Protein AF-A0A846NB74-F1 (afdb_monomer)

pLDDT: mean 93.0, std 9.14, range [36.66, 98.75]

Secondary structure (DSSP, 8-state):
---SSTT-EEEEEEEEETTS-B-TT-EEEEEETTT--EEEEE--TTSEEEEEEEPSEEEEEEEE-TTB--EEEEEEE-SSSPPPPEEEEEPBPHHHHHHHHHHHHHHHHHHHHHHHHHTT-HHHHHHHHHHHHHH-TT-TTHHHHHHHHHHHTT-HHHHHHHHHHHHHH-TT-HHHHHHHHHHHHHTT-HHHHHHHHTTS-GGG---HHHHHHHHHHHHHTT-HHHHHHHHHHHHHH-TT-HHHHHHHHHHHHHTT-HHHHHHHHHHHHHH-TT-TTHHHHHHHHHHHHHT-

Mean predicted aligned error: 9.16 Å

Sequence (292 aa):
YSQDWKGKGRLKGVVLGEDGEPVANATVIFTHVQLQSKINSTTNKKGEFLAAWIKGGLWNVDVQAEGYLPKKMSYKVSEIIQNPPMEIVLKKTEKTVVREELREAVKSLLHEGNELFEQKKYEEAAVKFKEILEKVPELYQINLNIGNCYYQLEEYDSALPFYQAVLEKEPENNDALLSLGNIYIEKGELEKGMELLDRLSEEDITSPITLYNIGTSLFNKGRQDAAVEYYERAISQDPEMADAYYQVGLCYLGLNRKEEAKERFLKYLELEPESEKIEQVKIFLEYLEKDN

Nearest PDB structures (foldseek):
  2q7f-assembly2_B  TM=6.856E-01  e=2.012E-08  Bacillus subtilis
  1w3b-assembly1_A  TM=5.881E-01  e=5.567E-09  Homo sapiens
  8dti-assembly1_B  TM=6.962E-01  e=8.928E-08  Arabidopsis thaliana
  5lfm-assembly6_F  TM=7.609E-01  e=1.166E-06  Solidesulfovibrio magneticus RS-1
  9gaw-assembly1_P  TM=5.814E-01  e=5.977E-07  Homo sapiens

Structure (mmCIF, N/CA/C/O backbone):
data_AF-A0A846NB74-F1
#
_entry.id   AF-A0A846NB74-F1
#
loop_
_atom_site.group_PDB
_atom_site.id
_atom_site.type_symbol
_atom_site.label_atom_id
_atom_site.label_alt_id
_atom_site.label_comp_id
_atom_site.label_asym_id
_atom_site.label_entity_id
_atom_site.label_seq_id
_atom_site.pdbx_PDB_ins_code
_atom_site.Cartn_x
_atom_site.Cartn_y
_atom_site.Cartn_z
_atom_site.occupancy
_atom_site.B_iso_or_equiv
_atom_site.auth_seq_id
_atom_site.auth_comp_id
_atom_site.auth_asym_id
_atom_site.auth_atom_id
_atom_site.pdbx_PDB_model_num
ATOM 1 N N . TYR A 1 1 ? 38.285 -38.308 -50.835 1.00 46.91 1 TYR A N 1
ATOM 2 C CA . TYR A 1 1 ? 37.855 -37.741 -49.542 1.00 46.91 1 TYR A CA 1
ATOM 3 C C . TYR A 1 1 ? 38.959 -36.866 -48.972 1.00 46.91 1 TYR A C 1
ATOM 5 O O . TYR A 1 1 ? 39.880 -37.395 -48.372 1.00 46.91 1 TYR A O 1
ATOM 13 N N . SER A 1 2 ? 38.933 -35.558 -49.233 1.00 49.50 2 SER A N 1
ATOM 14 C CA . SER A 1 2 ? 39.810 -34.561 -48.595 1.00 49.50 2 SER A CA 1
ATOM 15 C C . SER A 1 2 ? 39.464 -33.180 -49.162 1.00 49.50 2 SER A C 1
ATOM 17 O O . SER A 1 2 ? 39.418 -33.047 -50.379 1.00 49.50 2 SER A O 1
ATOM 19 N N . GLN A 1 3 ? 39.291 -32.189 -48.279 1.00 44.50 3 GLN A N 1
ATOM 20 C CA . GLN A 1 3 ? 39.098 -30.744 -48.528 1.00 44.50 3 GLN A CA 1
ATOM 21 C C . GLN A 1 3 ? 37.664 -30.179 -48.517 1.00 44.50 3 GLN A C 1
ATOM 23 O O . GLN A 1 3 ? 37.225 -29.595 -49.494 1.00 44.50 3 GLN A O 1
ATOM 28 N N . ASP A 1 4 ? 36.996 -30.207 -47.358 1.00 42.91 4 ASP A N 1
ATOM 29 C CA . ASP A 1 4 ? 35.863 -29.295 -47.069 1.00 42.91 4 ASP A CA 1
ATOM 30 C C . ASP A 1 4 ? 36.122 -28.343 -45.879 1.00 42.91 4 ASP A C 1
ATOM 32 O O . ASP A 1 4 ? 35.256 -27.554 -45.490 1.00 42.91 4 ASP A O 1
ATOM 36 N N . TRP A 1 5 ? 37.331 -28.385 -45.294 1.00 36.66 5 TRP A N 1
ATOM 37 C CA . TRP A 1 5 ? 37.670 -27.651 -44.065 1.00 36.66 5 TRP A CA 1
ATOM 38 C C . TRP A 1 5 ? 38.626 -26.457 -44.253 1.00 36.66 5 TRP A C 1
ATOM 40 O O . TRP A 1 5 ? 38.831 -25.693 -43.312 1.00 36.66 5 TRP A O 1
ATOM 50 N N . LYS A 1 6 ? 39.191 -26.241 -45.451 1.00 44.12 6 LYS A N 1
ATOM 51 C CA . LYS A 1 6 ? 40.056 -25.078 -45.726 1.00 44.12 6 LYS A CA 1
ATOM 52 C C . LYS A 1 6 ? 39.203 -23.835 -46.017 1.00 44.12 6 LYS A C 1
ATOM 54 O O . LYS A 1 6 ? 38.419 -23.838 -46.959 1.00 44.12 6 LYS A O 1
ATOM 59 N N . GLY A 1 7 ? 39.363 -22.784 -45.208 1.00 54.69 7 GLY A N 1
ATOM 60 C CA . GLY A 1 7 ? 38.791 -21.449 -45.457 1.00 54.69 7 GLY A CA 1
ATOM 61 C C . GLY A 1 7 ? 37.519 -21.084 -44.678 1.00 54.69 7 GLY A C 1
ATOM 62 O O . GLY A 1 7 ? 36.905 -20.065 -44.975 1.00 54.69 7 GLY A O 1
ATOM 63 N N . LYS A 1 8 ? 37.093 -21.886 -43.690 1.00 60.97 8 LYS A N 1
ATOM 64 C CA . LYS A 1 8 ? 35.949 -21.555 -42.820 1.00 60.97 8 LYS A CA 1
ATOM 65 C C . LYS A 1 8 ? 36.430 -21.188 -41.415 1.00 60.97 8 LYS A C 1
ATOM 67 O O . LYS A 1 8 ? 36.904 -22.045 -40.675 1.00 60.97 8 LYS A O 1
ATOM 72 N N . GLY A 1 9 ? 36.314 -19.911 -41.066 1.00 79.19 9 GLY A N 1
ATOM 73 C CA . GLY A 1 9 ? 36.701 -19.345 -39.778 1.00 79.19 9 GLY A CA 1
ATOM 74 C C . GLY A 1 9 ? 35.537 -19.189 -38.798 1.00 79.19 9 GLY A C 1
ATOM 75 O O . GLY A 1 9 ? 34.399 -19.600 -39.047 1.00 79.19 9 GLY A O 1
ATOM 76 N N . ARG A 1 10 ? 35.844 -18.572 -37.656 1.00 87.44 10 ARG A N 1
ATOM 77 C CA . ARG A 1 10 ? 34.870 -18.126 -36.657 1.00 87.44 10 ARG A CA 1
ATOM 78 C C . ARG A 1 10 ? 34.991 -16.621 -36.507 1.00 87.44 10 ARG A C 1
ATOM 80 O O . ARG A 1 10 ? 36.102 -16.112 -36.375 1.00 87.44 10 ARG A O 1
ATOM 87 N N . LEU A 1 11 ? 33.857 -15.941 -36.483 1.00 91.19 11 LEU A N 1
ATOM 88 C CA . LEU A 1 11 ? 33.775 -14.535 -36.132 1.00 91.19 11 LEU A CA 1
ATOM 89 C C . LEU A 1 11 ? 33.001 -14.430 -34.825 1.00 91.19 11 LEU A C 1
ATOM 91 O O . LEU A 1 11 ? 31.918 -14.996 -34.693 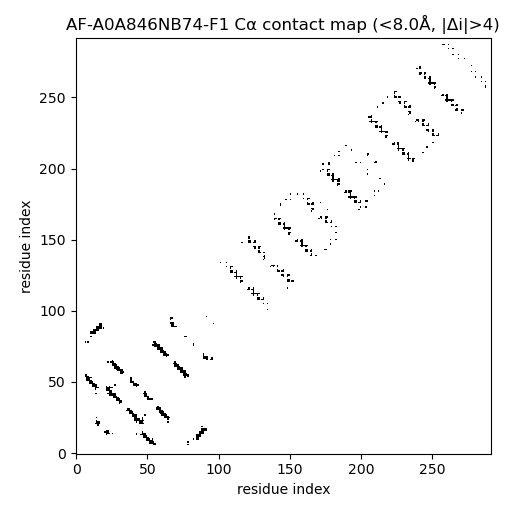1.00 91.19 11 LEU A O 1
ATOM 95 N N . LYS A 1 12 ? 33.587 -13.757 -33.843 1.00 94.75 12 LYS A N 1
ATOM 96 C CA . LYS A 1 12 ? 32.957 -13.511 -32.547 1.00 94.75 12 LYS A CA 1
ATOM 97 C C . LYS A 1 12 ? 32.780 -12.020 -32.357 1.00 94.75 12 LYS A C 1
ATOM 99 O O . LYS A 1 12 ? 33.533 -11.236 -32.933 1.00 94.75 12 LYS A O 1
ATOM 104 N N . GLY A 1 13 ? 31.831 -11.645 -31.528 1.00 96.62 13 GLY A N 1
ATOM 105 C CA . GLY A 1 13 ? 31.627 -10.253 -31.191 1.00 96.62 13 GLY A CA 1
ATOM 106 C C . GLY A 1 13 ? 30.636 -10.081 -30.066 1.00 96.62 13 GLY A C 1
ATOM 107 O O . GLY A 1 13 ? 30.157 -11.061 -29.496 1.00 96.62 13 GLY A O 1
ATOM 108 N N . VAL A 1 14 ? 30.343 -8.824 -29.778 1.00 98.12 14 VAL A N 1
ATOM 109 C CA . VAL A 1 14 ? 29.364 -8.396 -28.792 1.00 98.12 14 VAL A CA 1
ATOM 110 C C . VAL A 1 14 ? 28.398 -7.401 -29.431 1.00 98.12 14 VAL A C 1
ATOM 112 O O . VAL A 1 14 ? 28.788 -6.602 -30.287 1.00 98.12 14 VAL A O 1
ATOM 115 N N . VAL A 1 15 ? 27.129 -7.479 -29.042 1.00 98.44 15 VAL A N 1
ATOM 116 C CA . VAL A 1 15 ? 26.117 -6.465 -29.330 1.00 98.44 15 VAL A CA 1
ATOM 117 C C . VAL A 1 15 ? 25.830 -5.710 -28.038 1.00 98.44 15 VAL A C 1
ATOM 119 O O . VAL A 1 15 ? 25.475 -6.323 -27.031 1.00 98.44 15 VAL A O 1
ATOM 122 N N . LEU A 1 16 ? 25.998 -4.393 -28.079 1.00 98.19 16 LEU A N 1
ATOM 123 C CA . LEU A 1 16 ? 25.809 -3.479 -26.953 1.00 98.19 16 LEU A CA 1
ATOM 124 C C . LEU A 1 16 ? 24.726 -2.450 -27.297 1.00 98.19 16 LEU A C 1
ATOM 126 O O . LEU A 1 16 ? 24.492 -2.172 -28.474 1.00 98.19 16 LEU A O 1
ATOM 130 N N . GLY A 1 17 ? 24.061 -1.887 -26.295 1.00 96.19 17 GLY A N 1
ATOM 131 C CA . GLY A 1 17 ? 23.283 -0.662 -26.451 1.00 96.19 17 GLY A CA 1
ATOM 132 C C . GLY A 1 17 ? 24.197 0.566 -26.523 1.00 96.19 17 GLY A C 1
ATOM 133 O O . GLY A 1 17 ? 25.391 0.479 -26.242 1.00 96.19 17 GLY A O 1
ATOM 134 N N . GLU A 1 18 ? 23.657 1.727 -26.906 1.00 94.88 18 GLU A N 1
ATOM 135 C CA . GLU A 1 18 ? 24.386 3.013 -26.842 1.00 94.88 18 GLU A CA 1
ATOM 136 C C . GLU A 1 18 ? 24.810 3.391 -25.410 1.00 94.88 18 GLU A C 1
ATOM 138 O O . GLU A 1 18 ? 25.763 4.144 -25.230 1.00 94.88 18 GLU A O 1
ATOM 143 N N . ASP A 1 19 ? 24.135 2.830 -24.407 1.00 89.62 19 ASP A N 1
ATOM 144 C CA . ASP A 1 19 ? 24.463 2.892 -22.980 1.00 89.62 19 ASP A CA 1
ATOM 145 C C . ASP A 1 19 ? 25.637 1.974 -22.580 1.00 89.62 19 ASP A C 1
ATOM 147 O O . ASP A 1 19 ? 26.113 2.040 -21.450 1.00 89.62 19 ASP A O 1
ATOM 151 N N . GLY A 1 20 ? 26.133 1.139 -23.499 1.00 93.19 20 GLY A N 1
ATOM 152 C CA . GLY A 1 20 ? 27.192 0.160 -23.246 1.00 93.19 20 GLY A CA 1
ATOM 153 C C . GLY A 1 20 ? 26.697 -1.141 -22.610 1.00 93.19 20 GLY A C 1
ATOM 154 O O . GLY A 1 20 ? 27.500 -2.054 -22.407 1.00 93.19 20 GLY A O 1
ATOM 155 N N . GLU A 1 21 ? 25.394 -1.264 -22.339 1.00 95.69 21 GLU A N 1
ATOM 156 C CA . GLU A 1 21 ? 24.815 -2.464 -21.739 1.00 95.69 21 GLU A CA 1
ATOM 157 C C . GLU A 1 21 ? 24.720 -3.612 -22.758 1.00 95.69 21 GLU A C 1
ATOM 159 O O . GLU A 1 21 ? 24.425 -3.382 -23.939 1.00 95.69 21 GLU A O 1
ATOM 164 N N . PRO A 1 22 ? 24.942 -4.875 -22.354 1.00 97.38 22 PRO A N 1
ATOM 165 C CA . PRO A 1 22 ? 24.863 -5.992 -23.282 1.00 97.38 22 PRO A CA 1
ATOM 166 C C . PRO A 1 22 ? 23.442 -6.274 -23.777 1.00 97.38 22 PRO A C 1
ATOM 168 O O . PRO A 1 22 ? 22.515 -6.467 -22.991 1.00 97.38 22 PRO A O 1
ATOM 171 N N . VAL A 1 23 ? 23.274 -6.414 -25.095 1.00 97.62 23 VAL A N 1
ATOM 172 C CA . VAL A 1 23 ? 21.973 -6.744 -25.699 1.00 97.62 23 VAL A CA 1
ATOM 173 C C . VAL A 1 23 ? 21.850 -8.253 -25.854 1.00 97.62 23 VAL A C 1
ATOM 175 O O . VAL A 1 23 ? 22.407 -8.846 -26.782 1.00 97.62 23 VAL A O 1
ATOM 178 N N . ALA A 1 24 ? 21.113 -8.891 -24.949 1.00 97.25 24 ALA A N 1
ATOM 179 C CA . ALA A 1 24 ? 20.820 -10.320 -25.015 1.00 97.25 24 ALA A CA 1
ATOM 180 C C . ALA A 1 24 ? 19.778 -10.656 -26.097 1.00 97.25 24 ALA A C 1
ATOM 182 O O . ALA A 1 24 ? 18.914 -9.843 -26.418 1.00 97.25 24 ALA A O 1
ATOM 183 N N . ASN A 1 25 ? 19.831 -11.879 -26.633 1.00 97.38 25 ASN A N 1
ATOM 184 C CA . ASN A 1 25 ? 18.891 -12.404 -27.632 1.00 97.38 25 ASN A CA 1
ATOM 185 C C . ASN A 1 25 ? 18.799 -11.600 -28.948 1.00 97.38 25 ASN A C 1
ATOM 187 O O . ASN A 1 25 ? 17.880 -11.812 -29.740 1.00 97.38 25 ASN A O 1
ATOM 191 N N . ALA A 1 26 ? 19.760 -10.717 -29.230 1.00 97.94 26 ALA A N 1
ATOM 192 C CA . ALA A 1 26 ? 19.871 -10.048 -30.517 1.00 97.94 26 ALA A CA 1
ATOM 193 C C . ALA A 1 26 ? 20.186 -11.080 -31.603 1.00 97.94 26 ALA A C 1
ATOM 195 O O . ALA A 1 26 ? 21.089 -11.907 -31.453 1.00 97.94 26 ALA A O 1
ATOM 196 N N . THR A 1 27 ? 19.460 -11.022 -32.713 1.00 98.12 27 THR A N 1
ATOM 197 C CA . THR A 1 27 ? 19.717 -11.851 -33.890 1.00 98.12 27 THR A CA 1
ATOM 198 C C . THR A 1 27 ? 20.718 -11.139 -34.789 1.00 98.12 27 THR A C 1
ATOM 200 O O . THR A 1 27 ? 20.481 -10.008 -35.205 1.00 98.12 27 THR A O 1
ATOM 203 N N . VAL A 1 28 ? 21.825 -11.810 -35.103 1.00 98.00 28 VAL A N 1
ATOM 204 C CA . VAL A 1 28 ? 22.901 -11.324 -35.974 1.00 98.00 28 VAL A CA 1
ATOM 205 C C . VAL A 1 28 ? 22.933 -12.192 -37.230 1.00 98.00 28 VAL A C 1
ATOM 207 O O . VAL A 1 28 ? 23.258 -13.380 -37.169 1.00 98.00 28 VAL A O 1
ATOM 210 N N . ILE A 1 29 ? 22.581 -11.606 -38.369 1.00 97.62 29 ILE A N 1
ATOM 211 C CA . ILE A 1 29 ? 22.455 -12.286 -39.660 1.00 97.62 29 ILE A CA 1
ATOM 212 C C . ILE A 1 29 ? 23.591 -11.831 -40.566 1.00 97.62 29 ILE A C 1
ATOM 214 O O . ILE A 1 29 ? 23.646 -10.682 -40.995 1.00 97.62 29 ILE A O 1
ATOM 218 N N . PHE A 1 30 ? 24.474 -12.756 -40.907 1.00 96.94 30 PHE A N 1
ATOM 219 C CA . PHE A 1 30 ? 25.557 -12.557 -41.857 1.00 96.94 30 PHE A CA 1
ATOM 220 C C . PHE A 1 30 ? 25.122 -13.061 -43.231 1.00 96.94 30 PHE A C 1
ATOM 222 O O . PHE A 1 30 ? 24.819 -14.241 -43.378 1.00 96.94 30 PHE A O 1
ATOM 229 N N . THR A 1 31 ? 25.137 -12.204 -44.251 1.00 97.38 31 THR A N 1
ATOM 230 C CA . THR A 1 31 ? 24.890 -12.574 -45.655 1.00 97.38 31 THR A CA 1
ATOM 231 C C . THR A 1 31 ? 26.128 -12.287 -46.498 1.00 97.38 31 THR A C 1
ATOM 233 O O . THR A 1 31 ? 26.540 -11.135 -46.635 1.00 97.38 31 THR A O 1
ATOM 236 N N . HIS A 1 32 ? 26.733 -13.321 -47.080 1.00 96.44 32 HIS A N 1
ATOM 237 C CA . HIS A 1 32 ? 27.914 -13.153 -47.926 1.00 96.44 32 HIS A CA 1
ATOM 238 C C . HIS A 1 32 ? 27.519 -12.457 -49.232 1.00 96.44 32 HIS A C 1
ATOM 240 O O . HIS A 1 32 ? 26.672 -12.960 -49.965 1.00 96.44 32 HIS A O 1
ATOM 246 N N . VAL A 1 33 ? 28.175 -11.349 -49.585 1.00 95.38 33 VAL A N 1
ATOM 247 C CA . VAL A 1 33 ? 27.734 -10.486 -50.698 1.00 95.38 33 VAL A CA 1
ATOM 248 C C . VAL A 1 33 ? 27.777 -11.201 -52.056 1.00 95.38 33 VAL A C 1
ATOM 250 O O . VAL A 1 33 ? 26.853 -11.069 -52.848 1.00 95.38 33 VAL A O 1
ATOM 253 N N . GLN A 1 34 ? 28.813 -11.997 -52.335 1.00 93.38 34 GLN A N 1
ATOM 254 C CA . GLN A 1 34 ? 28.909 -12.737 -53.607 1.00 93.38 34 GLN A CA 1
ATOM 255 C C . GLN A 1 34 ? 28.188 -14.092 -53.581 1.00 93.38 34 GLN A C 1
ATOM 257 O O . GLN A 1 34 ? 27.403 -14.393 -54.471 1.00 93.38 34 GLN A O 1
ATOM 262 N N . LEU A 1 35 ? 28.445 -14.913 -52.558 1.00 92.31 35 LEU A N 1
ATOM 263 C CA . LEU A 1 35 ? 27.911 -16.274 -52.455 1.00 92.31 35 LEU A CA 1
ATOM 264 C C . LEU A 1 35 ? 26.441 -16.335 -52.024 1.00 92.31 35 LEU A C 1
ATOM 266 O O . LEU A 1 35 ? 25.849 -17.407 -52.085 1.00 92.31 35 LEU A O 1
ATOM 270 N N . GLN A 1 36 ? 25.878 -15.229 -51.523 1.00 92.25 36 GLN A N 1
ATOM 271 C CA . GLN A 1 36 ? 24.511 -15.130 -50.991 1.00 92.25 36 GLN A CA 1
ATOM 272 C C . GLN A 1 36 ? 24.196 -16.108 -49.837 1.00 92.25 36 GLN A C 1
ATOM 274 O O . GLN A 1 36 ? 23.052 -16.224 -49.401 1.00 92.25 36 GLN A O 1
ATOM 279 N N . SER A 1 37 ? 25.208 -16.789 -49.289 1.00 91.44 37 SER A N 1
ATOM 280 C CA . SER A 1 37 ? 25.073 -17.682 -48.139 1.00 91.44 37 SER A CA 1
ATOM 281 C C . SER A 1 37 ? 24.769 -16.899 -46.864 1.00 91.44 37 SER A C 1
ATOM 283 O O . SER A 1 37 ? 25.411 -15.874 -46.617 1.00 91.44 37 SER A O 1
ATOM 285 N N . LYS A 1 38 ? 23.859 -17.421 -46.033 1.00 94.69 38 LYS A N 1
ATOM 286 C CA . LYS A 1 38 ? 23.449 -16.808 -44.763 1.00 94.69 38 LYS A CA 1
ATOM 287 C C . LYS A 1 38 ? 23.906 -17.611 -43.550 1.00 94.69 38 LYS A C 1
ATOM 289 O O . LYS A 1 38 ? 23.846 -18.838 -43.565 1.00 94.69 38 LYS A O 1
ATOM 294 N N . ILE A 1 39 ? 24.332 -16.911 -42.503 1.00 94.38 39 ILE A N 1
ATOM 295 C CA . ILE A 1 39 ? 24.681 -17.471 -41.194 1.00 94.38 39 ILE A CA 1
ATOM 296 C C . ILE A 1 39 ? 23.979 -16.628 -40.136 1.00 94.38 39 ILE A C 1
ATOM 298 O O . ILE A 1 39 ? 24.135 -15.411 -40.121 1.00 94.38 39 ILE A O 1
ATOM 302 N N . ASN A 1 40 ? 23.241 -17.277 -39.241 1.00 94.69 40 ASN A N 1
ATOM 303 C CA . ASN A 1 40 ? 22.545 -16.609 -38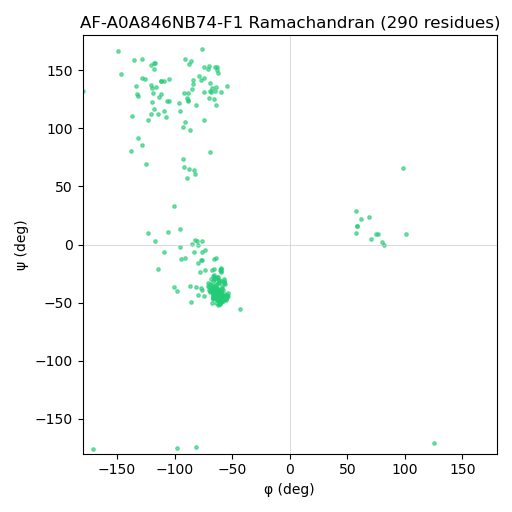.148 1.00 94.69 40 ASN A CA 1
ATOM 304 C C . ASN A 1 40 ? 23.230 -16.955 -36.828 1.00 94.69 40 ASN A C 1
ATOM 306 O O . ASN A 1 40 ? 23.632 -18.099 -36.613 1.00 94.69 40 ASN A O 1
ATOM 310 N N . SER A 1 41 ? 23.331 -15.976 -35.942 1.00 95.56 41 SER A N 1
ATOM 311 C CA . SER A 1 41 ? 23.744 -16.159 -34.555 1.00 95.56 41 SER A CA 1
ATOM 312 C C . SER A 1 41 ? 22.815 -15.367 -33.649 1.00 95.56 41 SER A C 1
ATOM 314 O O . SER A 1 41 ? 22.197 -14.395 -34.078 1.00 95.56 41 SER A O 1
ATOM 316 N N . THR A 1 42 ? 22.770 -15.755 -32.382 1.00 97.25 42 THR A N 1
ATOM 317 C CA . THR A 1 42 ? 22.024 -15.038 -31.349 1.00 97.25 42 THR A CA 1
ATOM 318 C C . THR A 1 42 ? 22.960 -14.703 -30.199 1.00 97.25 42 THR A C 1
ATOM 320 O O . THR A 1 42 ? 23.869 -15.485 -29.904 1.00 97.25 42 THR A O 1
ATOM 323 N N . THR A 1 43 ? 22.789 -13.531 -29.595 1.00 98.25 43 THR A N 1
ATOM 324 C CA . THR A 1 43 ? 23.620 -13.105 -28.468 1.00 98.25 43 THR A CA 1
ATOM 325 C C . THR A 1 43 ? 23.195 -13.767 -27.159 1.00 98.25 43 THR A C 1
ATOM 327 O O . THR A 1 43 ? 22.010 -14.002 -26.914 1.00 98.25 43 THR A O 1
ATOM 330 N N . ASN A 1 44 ? 24.166 -14.064 -26.295 1.00 97.81 44 ASN A N 1
ATOM 331 C CA . ASN A 1 44 ? 23.919 -14.552 -24.938 1.00 97.81 44 ASN A CA 1
ATOM 332 C C . ASN A 1 44 ? 23.588 -13.394 -23.965 1.00 97.81 44 ASN A C 1
ATOM 334 O O . ASN A 1 44 ? 23.498 -12.236 -24.363 1.00 97.81 44 ASN A O 1
ATOM 338 N N . LYS A 1 45 ? 23.453 -13.688 -22.662 1.00 97.50 45 LYS A N 1
ATOM 339 C CA . LYS A 1 45 ? 23.189 -12.675 -21.614 1.00 97.50 45 LYS A CA 1
ATOM 340 C C . LYS A 1 45 ? 24.261 -11.582 -21.492 1.00 97.50 45 LYS A C 1
ATOM 342 O O . LYS A 1 45 ? 23.984 -10.536 -20.929 1.00 97.50 45 LYS A O 1
ATOM 347 N N . LYS A 1 46 ? 25.473 -11.833 -21.990 1.00 97.38 46 LYS A N 1
ATOM 348 C CA . LYS A 1 46 ? 26.583 -10.873 -22.045 1.00 97.38 46 LYS A CA 1
ATOM 349 C C . LYS A 1 46 ? 26.660 -10.155 -23.396 1.00 97.38 46 LYS A C 1
ATOM 351 O O . LYS A 1 46 ? 27.679 -9.551 -23.703 1.00 97.38 46 LYS A O 1
ATOM 356 N N . GLY A 1 47 ? 25.623 -10.257 -24.231 1.00 97.62 47 GLY A N 1
ATOM 357 C CA . GLY A 1 47 ? 25.600 -9.668 -25.569 1.00 97.62 47 GLY A CA 1
ATOM 358 C C . GLY A 1 47 ? 26.527 -10.365 -26.568 1.00 97.62 47 GLY A C 1
ATOM 359 O O . GLY A 1 47 ? 26.646 -9.915 -27.703 1.00 97.62 47 GLY A O 1
ATOM 360 N N . GLU A 1 48 ? 27.190 -11.462 -26.195 1.00 98.25 48 GLU A N 1
ATOM 361 C CA . GLU A 1 48 ? 28.210 -12.104 -27.026 1.00 98.25 48 GLU A CA 1
ATOM 362 C C . GLU A 1 48 ? 27.573 -13.046 -28.051 1.00 98.25 48 GLU A C 1
ATOM 364 O O . GLU A 1 48 ? 26.685 -13.831 -27.711 1.00 98.25 48 GLU A O 1
ATOM 369 N N . PHE A 1 49 ? 28.075 -13.036 -29.286 1.00 97.56 49 PHE A N 1
ATOM 370 C CA . PHE A 1 49 ? 27.663 -13.947 -30.355 1.00 97.56 49 PHE A CA 1
ATOM 371 C C . PHE A 1 49 ? 28.863 -14.650 -31.005 1.00 97.56 49 PHE A C 1
ATOM 373 O O . PHE A 1 49 ? 30.005 -14.181 -30.953 1.00 97.56 49 PHE A O 1
ATOM 380 N N . LEU A 1 50 ? 28.591 -15.775 -31.674 1.00 95.56 50 LEU A N 1
ATOM 381 C CA . LEU A 1 50 ? 29.581 -16.540 -32.428 1.00 95.56 50 LEU A CA 1
ATOM 382 C C . LEU A 1 50 ? 29.000 -16.984 -33.774 1.00 95.56 50 LEU A C 1
ATOM 384 O O . LEU A 1 50 ? 28.183 -17.897 -33.840 1.00 95.56 50 LEU A O 1
ATOM 388 N N . ALA A 1 51 ? 29.502 -16.406 -34.861 1.00 92.81 51 ALA A N 1
ATOM 389 C CA . ALA A 1 51 ? 29.232 -16.879 -36.209 1.00 92.81 51 ALA A CA 1
ATOM 390 C C . ALA A 1 51 ? 30.309 -17.888 -36.632 1.00 92.81 51 ALA A C 1
ATOM 392 O O . ALA A 1 51 ? 31.463 -17.543 -36.908 1.00 92.81 51 ALA A O 1
ATOM 393 N N . ALA A 1 52 ? 29.937 -19.164 -36.652 1.00 89.50 52 ALA A N 1
ATOM 394 C CA . ALA A 1 52 ? 30.789 -20.236 -37.150 1.00 89.50 52 ALA A CA 1
ATOM 395 C C . ALA A 1 52 ? 30.651 -20.391 -38.671 1.00 89.50 52 ALA A C 1
ATOM 397 O O . ALA A 1 52 ? 29.631 -20.029 -39.248 1.00 89.50 52 ALA A O 1
ATOM 398 N N . TRP A 1 53 ? 31.659 -20.993 -39.306 1.00 87.25 53 TRP A N 1
ATOM 399 C CA . TRP A 1 53 ? 31.649 -21.350 -40.731 1.00 87.25 53 TRP A CA 1
ATOM 400 C C . TRP A 1 53 ? 31.690 -20.166 -41.711 1.00 87.25 53 TRP A C 1
ATOM 402 O O . TRP A 1 53 ? 31.308 -20.307 -42.874 1.00 87.25 53 TRP A O 1
ATOM 412 N N . ILE A 1 54 ? 32.199 -19.019 -41.261 1.00 89.06 54 ILE A N 1
ATOM 413 C CA . ILE A 1 54 ? 32.344 -17.801 -42.066 1.00 89.06 54 ILE A CA 1
ATOM 414 C C . ILE A 1 54 ? 33.521 -17.963 -43.046 1.00 89.06 54 ILE A C 1
ATOM 416 O O . ILE A 1 54 ? 34.620 -18.342 -42.641 1.00 89.06 54 ILE A O 1
ATOM 420 N N . LYS A 1 55 ? 33.303 -17.649 -44.326 1.00 90.50 55 LYS A N 1
ATOM 421 C CA . LYS A 1 55 ? 34.344 -17.557 -45.369 1.00 90.50 55 LYS A CA 1
ATOM 422 C C . LYS A 1 55 ? 34.907 -16.139 -45.480 1.00 90.50 55 LYS A C 1
ATOM 424 O O . LYS A 1 55 ? 34.236 -15.183 -45.083 1.00 90.50 55 LYS A O 1
ATOM 429 N N . GLY A 1 56 ? 36.102 -15.992 -46.050 1.00 91.25 56 GLY A N 1
ATOM 430 C CA . GLY A 1 56 ? 36.642 -14.678 -46.373 1.00 91.25 56 GLY A CA 1
ATOM 431 C C . GLY A 1 56 ? 35.829 -13.951 -47.431 1.00 91.25 56 GLY A C 1
ATOM 432 O O . GLY A 1 56 ? 35.176 -14.567 -48.269 1.00 91.25 56 GLY A O 1
ATOM 433 N N . GLY A 1 57 ? 35.883 -12.623 -47.388 1.00 93.06 57 GLY A N 1
ATOM 434 C CA . GLY A 1 57 ? 35.142 -11.764 -48.305 1.00 93.06 57 GLY A CA 1
ATOM 435 C C . GLY A 1 57 ? 34.266 -10.746 -47.589 1.00 93.06 57 GLY A C 1
ATOM 436 O O . GLY A 1 57 ? 34.375 -10.532 -46.382 1.00 93.06 57 GLY A O 1
ATOM 437 N N . LEU A 1 58 ? 33.426 -10.064 -48.364 1.00 96.06 58 LEU A N 1
ATOM 438 C CA . LEU A 1 58 ? 32.527 -9.034 -47.855 1.00 96.06 58 LEU A CA 1
ATOM 439 C C . LEU A 1 58 ? 31.197 -9.655 -47.418 1.00 96.06 58 LEU A C 1
ATOM 441 O O . LEU A 1 58 ? 30.560 -10.383 -48.184 1.00 96.06 58 LEU A O 1
ATOM 445 N N . TRP A 1 59 ? 30.772 -9.318 -46.207 1.00 96.62 59 TRP A N 1
ATOM 446 C CA . TRP A 1 59 ? 29.513 -9.747 -45.612 1.00 96.62 59 TRP A CA 1
ATOM 447 C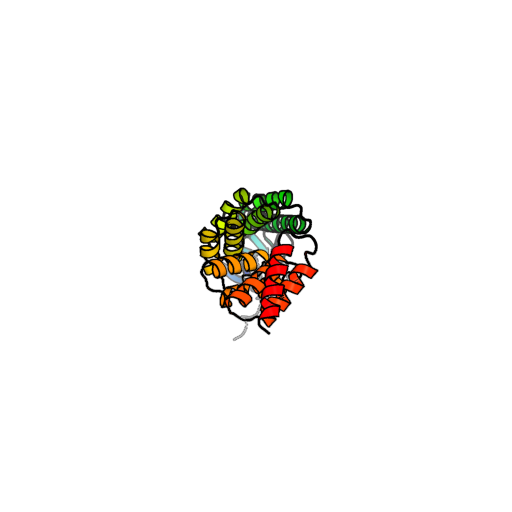 C . TRP A 1 59 ? 28.654 -8.538 -45.276 1.00 96.62 59 TRP A C 1
ATOM 449 O O . TRP A 1 59 ? 29.156 -7.566 -44.719 1.00 96.62 59 TRP A O 1
ATOM 459 N N . ASN A 1 60 ? 27.361 -8.620 -45.570 1.00 97.50 60 ASN A N 1
ATOM 460 C CA . ASN A 1 60 ? 26.362 -7.752 -44.960 1.00 97.50 60 ASN A CA 1
ATOM 461 C C . ASN A 1 60 ? 25.950 -8.365 -43.624 1.00 97.50 60 ASN A C 1
ATOM 463 O O . ASN A 1 60 ? 25.721 -9.572 -43.546 1.00 97.50 60 ASN A O 1
ATOM 467 N N . VAL A 1 61 ? 25.887 -7.544 -42.586 1.00 97.75 61 VAL A N 1
ATOM 468 C CA . VAL A 1 61 ? 25.540 -7.934 -41.224 1.00 97.75 61 VAL A CA 1
ATOM 469 C C . VAL A 1 61 ? 24.303 -7.148 -40.825 1.00 97.75 61 VAL A C 1
ATOM 471 O O . VAL A 1 61 ? 24.367 -5.926 -40.681 1.00 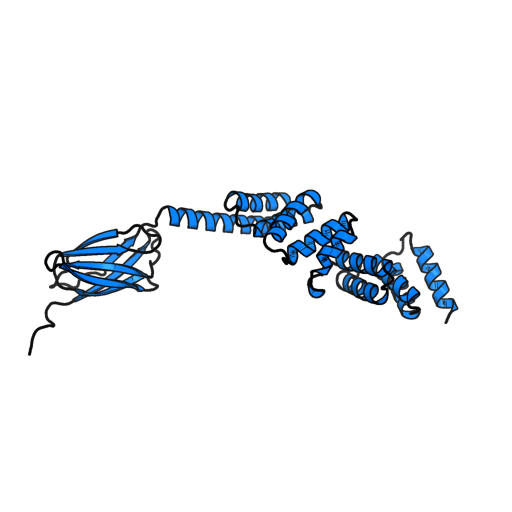97.75 61 VAL A O 1
ATOM 474 N N . ASP A 1 62 ? 23.194 -7.859 -40.666 1.00 98.00 62 ASP A N 1
ATOM 475 C CA . ASP A 1 62 ? 21.922 -7.314 -40.208 1.00 98.00 62 ASP A CA 1
ATOM 476 C C . ASP A 1 62 ? 21.705 -7.748 -38.756 1.00 98.00 62 ASP A C 1
ATOM 478 O O . ASP A 1 62 ? 21.715 -8.942 -38.452 1.00 98.00 62 ASP A O 1
ATOM 482 N N . VAL A 1 63 ? 21.513 -6.786 -37.856 1.00 98.25 63 VAL A N 1
ATOM 483 C CA . VAL A 1 63 ? 21.292 -7.034 -36.428 1.00 98.25 63 VAL A CA 1
ATOM 484 C C . VAL A 1 63 ? 19.933 -6.505 -36.007 1.00 98.25 63 VAL A C 1
ATOM 486 O O . VAL A 1 63 ? 19.582 -5.362 -36.305 1.00 98.25 63 VAL A O 1
ATOM 489 N N . GLN A 1 64 ? 19.170 -7.351 -35.320 1.00 97.69 64 GLN A N 1
ATOM 490 C CA . GLN A 1 64 ? 17.828 -7.048 -34.833 1.00 97.69 64 GLN A CA 1
ATOM 491 C C . GLN A 1 64 ? 17.690 -7.494 -33.380 1.00 97.69 64 GLN A C 1
ATOM 493 O O . GLN A 1 64 ? 18.099 -8.599 -33.027 1.00 97.69 64 GLN A O 1
ATOM 498 N N . ALA A 1 65 ? 17.089 -6.650 -32.552 1.00 97.31 65 ALA A N 1
ATOM 499 C CA . ALA A 1 65 ? 16.760 -6.956 -31.167 1.00 97.31 65 ALA A CA 1
ATOM 500 C C . ALA A 1 65 ? 15.459 -6.238 -30.791 1.00 97.31 65 ALA A C 1
ATOM 502 O O . ALA A 1 65 ? 15.183 -5.147 -31.296 1.00 97.31 65 ALA A O 1
ATOM 503 N N . GLU A 1 66 ? 14.655 -6.848 -29.923 1.00 94.75 66 GLU A N 1
ATOM 504 C CA . GLU A 1 66 ? 13.425 -6.231 -29.429 1.00 94.75 66 GLU A CA 1
ATOM 505 C C . GLU A 1 66 ? 13.742 -4.917 -28.705 1.00 94.75 66 GLU A C 1
ATOM 507 O O . GLU A 1 66 ? 14.644 -4.857 -27.875 1.00 94.75 66 GLU A O 1
ATOM 512 N N . GLY A 1 67 ? 13.018 -3.849 -29.041 1.00 93.38 67 GLY A N 1
ATOM 513 C CA . GLY A 1 67 ? 13.221 -2.534 -28.435 1.00 93.38 67 GLY A CA 1
ATOM 514 C C . GLY A 1 67 ? 14.392 -1.720 -29.000 1.00 93.38 67 GLY A C 1
ATOM 515 O O . GLY A 1 67 ? 14.585 -0.593 -28.544 1.00 93.38 67 GLY A O 1
ATOM 516 N N . TYR A 1 68 ? 15.111 -2.221 -30.011 1.00 96.88 68 TYR A N 1
ATOM 517 C CA . TYR A 1 68 ? 16.204 -1.515 -30.690 1.00 96.88 68 TYR A CA 1
ATOM 518 C C . TYR A 1 68 ? 15.907 -1.281 -32.176 1.00 96.88 68 TYR A C 1
ATOM 520 O O . TYR A 1 68 ? 15.215 -2.063 -32.830 1.00 96.88 68 TYR A O 1
ATOM 528 N N . LEU A 1 69 ? 16.459 -0.202 -32.734 1.00 96.62 69 LEU A N 1
ATOM 529 C CA . LEU A 1 69 ? 16.455 0.040 -34.173 1.00 96.62 69 LEU A CA 1
ATOM 530 C C . LEU A 1 69 ? 17.347 -1.003 -34.871 1.00 96.62 69 LEU A C 1
ATOM 532 O O . LEU A 1 69 ? 18.467 -1.251 -34.411 1.00 96.62 69 LEU A O 1
ATOM 536 N N . PRO A 1 70 ? 16.899 -1.605 -35.989 1.00 96.69 70 PRO A N 1
ATOM 537 C CA . PRO A 1 70 ? 17.708 -2.572 -36.715 1.00 96.69 70 PRO A CA 1
ATOM 538 C C . PRO A 1 70 ? 18.961 -1.893 -37.267 1.00 96.69 70 PRO A C 1
ATOM 540 O O . PRO A 1 70 ? 18.890 -0.813 -37.858 1.00 96.69 70 PRO A O 1
ATOM 543 N N . LYS A 1 71 ? 20.112 -2.551 -37.126 1.00 97.94 71 LYS A N 1
ATOM 544 C CA . LYS A 1 71 ? 21.387 -2.044 -37.638 1.00 97.94 71 LYS A CA 1
ATOM 545 C C . LYS A 1 71 ? 21.872 -2.907 -38.785 1.00 97.94 71 LYS A C 1
ATOM 547 O O . LYS A 1 71 ? 21.942 -4.126 -38.664 1.00 97.94 71 LYS A O 1
ATOM 552 N N . LYS A 1 72 ? 22.228 -2.259 -39.891 1.00 97.38 72 LYS A N 1
ATOM 553 C CA . LYS A 1 72 ? 22.845 -2.899 -41.053 1.00 97.38 72 LYS A CA 1
ATOM 554 C C . LYS A 1 72 ? 24.240 -2.341 -41.253 1.00 97.38 72 LYS A C 1
ATOM 556 O O . LYS A 1 72 ? 24.437 -1.130 -41.181 1.00 97.38 72 LYS A O 1
ATOM 561 N N . MET A 1 73 ? 25.200 -3.215 -41.505 1.00 96.81 73 MET A N 1
ATOM 562 C CA . MET A 1 73 ? 26.583 -2.833 -41.774 1.00 96.81 73 MET A CA 1
ATOM 563 C C . MET A 1 73 ? 27.245 -3.836 -42.715 1.00 96.81 73 MET A C 1
ATOM 565 O O . MET A 1 73 ? 26.737 -4.936 -42.918 1.00 96.81 73 MET A O 1
ATOM 569 N N . SER A 1 74 ? 28.400 -3.480 -43.268 1.00 96.00 74 SER A N 1
ATOM 570 C CA . SER A 1 74 ? 29.227 -4.417 -44.026 1.00 96.00 74 SER A CA 1
ATOM 571 C C . SER A 1 74 ? 30.516 -4.702 -43.263 1.00 96.00 74 SER A C 1
ATOM 573 O O . SER A 1 74 ? 31.109 -3.800 -42.674 1.00 96.00 74 SER A O 1
ATOM 575 N N . TYR A 1 75 ? 30.964 -5.954 -43.284 1.00 95.00 75 TYR A N 1
ATOM 576 C CA . TYR A 1 75 ? 32.187 -6.397 -42.625 1.00 95.00 75 TYR A CA 1
ATOM 577 C C . TYR A 1 75 ? 33.020 -7.247 -43.585 1.00 95.00 75 TYR A C 1
ATOM 579 O O . TYR A 1 75 ? 32.510 -8.177 -44.215 1.00 95.00 75 TYR A O 1
ATOM 587 N N . LYS A 1 76 ? 34.309 -6.922 -43.723 1.00 94.38 76 LYS A N 1
ATOM 588 C CA . LYS A 1 76 ? 35.239 -7.676 -44.568 1.00 94.38 76 LYS A CA 1
ATOM 589 C C . LYS A 1 76 ? 35.996 -8.683 -43.713 1.00 94.38 76 LYS A C 1
ATOM 591 O O . LYS A 1 76 ? 36.797 -8.299 -42.870 1.00 94.38 76 LYS A O 1
ATOM 596 N N . VAL A 1 77 ? 35.773 -9.963 -43.980 1.00 93.25 77 VAL A N 1
ATOM 597 C CA . VAL A 1 77 ? 36.453 -11.064 -43.301 1.00 93.25 77 VAL A CA 1
ATOM 598 C C . VAL A 1 77 ? 37.748 -11.388 -44.041 1.00 93.25 77 VAL A C 1
ATOM 600 O O . VAL A 1 77 ? 37.728 -11.686 -45.237 1.00 93.25 77 VAL A O 1
ATOM 603 N N . SER A 1 78 ? 38.871 -11.336 -43.328 1.00 89.06 78 SER A N 1
ATOM 604 C CA . SER A 1 78 ? 40.174 -11.798 -43.808 1.00 89.06 78 SER A CA 1
ATOM 605 C C . SER A 1 78 ? 40.337 -13.304 -43.611 1.00 89.06 78 SER A C 1
ATOM 607 O O . SER A 1 78 ? 39.939 -13.846 -42.581 1.00 89.06 78 SER A O 1
ATOM 609 N N . GLU A 1 79 ? 40.967 -13.971 -44.578 1.00 85.19 79 GLU A N 1
ATOM 610 C CA . GLU A 1 79 ? 41.373 -15.384 -44.475 1.00 85.19 79 GLU A CA 1
ATOM 611 C C . GLU A 1 79 ? 42.819 -15.547 -43.994 1.00 85.19 79 GLU A C 1
ATOM 613 O O . GLU A 1 79 ? 43.242 -16.652 -43.667 1.00 85.19 79 GLU A O 1
ATOM 618 N N . ILE A 1 80 ? 43.583 -14.451 -43.980 1.00 82.25 80 ILE A N 1
ATOM 619 C CA . ILE A 1 80 ? 45.037 -14.463 -43.771 1.00 82.25 80 ILE A CA 1
ATOM 620 C C . ILE A 1 80 ? 45.384 -14.094 -42.329 1.00 82.25 80 ILE A C 1
ATOM 622 O O . ILE A 1 80 ? 46.326 -14.634 -41.756 1.00 82.25 80 ILE A O 1
ATOM 626 N N . ILE A 1 81 ? 44.621 -13.174 -41.738 1.00 83.69 81 ILE A N 1
ATOM 627 C CA . ILE A 1 81 ? 44.838 -12.691 -40.373 1.00 83.69 81 ILE A CA 1
ATOM 628 C C . ILE A 1 81 ? 43.636 -13.008 -39.494 1.00 83.69 81 ILE A C 1
ATOM 630 O O . ILE A 1 81 ? 42.509 -13.146 -39.975 1.00 83.69 81 ILE A O 1
ATOM 634 N N . GLN A 1 82 ? 43.874 -13.088 -38.187 1.00 83.94 82 GLN A N 1
ATOM 635 C CA . GLN A 1 82 ? 42.801 -13.211 -37.214 1.00 83.94 82 GLN A CA 1
ATOM 636 C C . GLN A 1 82 ? 41.927 -11.954 -37.253 1.00 83.94 82 GLN A C 1
ATOM 638 O O . GLN A 1 82 ? 42.401 -10.846 -37.011 1.00 83.94 82 GLN A O 1
ATOM 643 N N . ASN A 1 83 ? 40.643 -12.134 -37.558 1.00 88.69 83 ASN A N 1
ATOM 644 C CA . ASN A 1 83 ? 39.682 -11.038 -37.547 1.00 88.69 83 ASN A CA 1
ATOM 645 C C . ASN A 1 83 ? 39.439 -10.585 -36.096 1.00 88.69 83 ASN A C 1
ATOM 647 O O . ASN A 1 83 ? 39.224 -11.446 -35.230 1.00 88.69 83 ASN A O 1
ATOM 651 N N . PRO A 1 84 ? 39.478 -9.271 -35.813 1.00 89.81 84 PRO A N 1
ATOM 652 C CA . PRO A 1 84 ? 39.206 -8.767 -34.476 1.00 89.81 84 PRO A CA 1
ATOM 653 C C . PRO A 1 84 ? 37.757 -9.081 -34.071 1.00 89.81 84 PRO A C 1
ATOM 655 O O . PRO A 1 84 ? 36.891 -9.198 -34.946 1.00 89.81 84 PRO A O 1
ATOM 658 N N . PRO A 1 85 ? 37.472 -9.211 -32.762 1.00 92.62 85 PRO A N 1
ATOM 659 C CA . PRO A 1 85 ? 36.101 -9.314 -32.286 1.00 92.62 85 PRO A CA 1
ATOM 660 C C . PRO A 1 85 ? 35.269 -8.129 -32.782 1.00 92.62 85 PRO A C 1
ATOM 662 O O . PRO A 1 85 ? 35.735 -6.992 -32.764 1.00 92.62 85 PRO A O 1
ATOM 665 N N . MET A 1 86 ? 34.051 -8.400 -33.242 1.00 94.75 86 MET A N 1
ATOM 666 C CA . MET A 1 86 ? 33.126 -7.343 -33.641 1.00 94.75 86 MET A CA 1
ATOM 667 C C . MET A 1 86 ? 32.494 -6.689 -32.417 1.00 94.75 86 MET A C 1
ATOM 669 O O . MET A 1 86 ? 32.092 -7.380 -31.485 1.00 94.75 86 MET A O 1
ATOM 673 N N . GLU A 1 87 ? 32.312 -5.379 -32.478 1.00 96.81 87 GLU A N 1
ATOM 674 C CA . GLU A 1 87 ? 31.480 -4.632 -31.542 1.00 96.81 87 GLU A CA 1
ATOM 675 C C . GLU A 1 87 ? 30.364 -3.950 -32.333 1.00 96.81 87 GLU A C 1
ATOM 677 O O . GLU A 1 87 ? 30.620 -3.229 -33.302 1.00 96.81 87 GLU A O 1
ATOM 682 N N . ILE A 1 88 ? 29.114 -4.239 -31.974 1.00 97.69 88 ILE A N 1
ATOM 683 C CA . ILE A 1 88 ? 27.934 -3.723 -32.665 1.00 97.69 88 ILE A CA 1
ATOM 684 C C . ILE A 1 88 ? 27.071 -2.979 -31.655 1.00 97.69 88 ILE A C 1
ATOM 686 O O . ILE A 1 88 ? 26.395 -3.590 -30.839 1.00 97.69 88 ILE A O 1
ATOM 690 N N . VAL A 1 89 ? 27.059 -1.653 -31.750 1.00 97.88 89 VAL A N 1
ATOM 691 C CA . VAL A 1 89 ? 26.224 -0.799 -30.894 1.00 97.88 89 VAL A CA 1
ATOM 692 C C . VAL A 1 89 ? 24.848 -0.584 -31.532 1.00 97.88 89 VAL A C 1
ATOM 694 O O . VAL A 1 89 ? 24.787 -0.155 -32.690 1.00 97.88 89 VAL A O 1
ATOM 697 N N . LEU A 1 90 ? 23.764 -0.878 -30.814 1.00 97.62 90 LEU A N 1
ATOM 698 C CA . LEU A 1 90 ? 22.375 -0.651 -31.221 1.00 97.62 90 LEU A CA 1
ATOM 699 C C . LEU A 1 90 ? 21.766 0.543 -30.482 1.00 97.62 90 LEU A C 1
ATOM 701 O O . LEU A 1 90 ? 21.963 0.717 -29.283 1.00 97.62 90 LEU A O 1
ATOM 705 N N . LYS A 1 91 ? 20.941 1.312 -31.196 1.00 95.81 91 LYS A N 1
ATOM 706 C CA . LYS A 1 91 ? 20.154 2.412 -30.633 1.00 95.81 91 LYS A CA 1
ATOM 707 C C . LYS A 1 91 ? 18.780 1.910 -30.200 1.00 95.81 91 LYS A C 1
ATOM 709 O O . LYS A 1 91 ? 18.110 1.238 -30.987 1.00 95.81 91 LYS A O 1
ATOM 714 N N . LYS A 1 92 ? 18.352 2.226 -28.975 1.00 94.19 92 LYS A N 1
ATOM 715 C CA . LYS A 1 92 ? 16.993 1.912 -28.503 1.00 94.19 92 LYS A CA 1
ATOM 716 C C . LYS A 1 92 ? 15.955 2.662 -29.344 1.00 94.19 92 LYS A C 1
ATOM 718 O O . LYS A 1 92 ? 16.218 3.740 -29.875 1.00 94.19 92 LYS A O 1
ATOM 723 N N . THR A 1 93 ? 14.768 2.083 -29.491 1.00 93.62 93 THR A N 1
ATOM 724 C CA . THR A 1 93 ? 13.646 2.781 -30.133 1.00 93.62 93 THR A CA 1
ATOM 725 C C . THR A 1 93 ? 13.135 3.899 -29.226 1.00 93.62 93 THR A C 1
ATOM 727 O O . THR A 1 93 ? 13.183 3.757 -28.005 1.00 93.62 93 THR A O 1
ATOM 730 N N . GLU A 1 94 ? 12.586 4.972 -29.802 1.00 89.88 94 GLU A N 1
ATOM 731 C CA . GLU A 1 94 ? 11.980 6.070 -29.027 1.00 89.88 94 GLU A CA 1
ATOM 732 C C . GLU A 1 94 ? 10.923 5.550 -28.045 1.00 89.88 94 GLU A C 1
ATOM 734 O O . GLU A 1 94 ? 10.922 5.919 -26.877 1.00 89.88 94 GLU A O 1
ATOM 739 N N . LYS A 1 95 ? 10.087 4.597 -28.479 1.00 88.75 95 LYS A N 1
ATOM 740 C CA . LYS A 1 95 ? 9.084 3.952 -27.623 1.00 88.75 95 LYS A CA 1
ATOM 741 C C . LYS A 1 95 ? 9.704 3.245 -26.412 1.00 88.75 95 LYS A C 1
ATOM 743 O O . LYS A 1 95 ? 9.129 3.293 -25.328 1.00 88.75 95 LYS A O 1
ATOM 748 N N . THR A 1 96 ? 10.837 2.566 -26.591 1.00 87.56 96 THR A N 1
ATOM 749 C CA . THR A 1 96 ? 11.545 1.897 -25.488 1.00 87.56 96 THR A CA 1
ATOM 750 C C . THR A 1 96 ? 12.092 2.917 -24.501 1.00 87.56 96 THR A C 1
ATOM 752 O O . THR A 1 96 ? 11.870 2.758 -23.307 1.00 87.56 96 THR A O 1
ATOM 755 N N . VAL A 1 97 ? 12.744 3.971 -25.001 1.00 87.94 97 VAL A N 1
ATOM 756 C CA . VAL A 1 97 ? 13.319 5.034 -24.164 1.00 87.94 97 VAL A CA 1
ATOM 757 C C . VAL A 1 97 ? 12.228 5.721 -23.343 1.00 87.94 97 VAL A C 1
ATOM 759 O O . VAL A 1 97 ? 12.312 5.733 -22.122 1.00 87.94 97 VAL A O 1
ATOM 762 N N . VAL A 1 98 ? 11.138 6.162 -23.982 1.00 88.56 98 VAL A N 1
ATOM 763 C CA . VAL A 1 98 ? 10.002 6.801 -23.291 1.00 88.56 98 VAL A CA 1
ATOM 764 C C . VAL A 1 98 ? 9.395 5.880 -22.228 1.00 88.56 98 VAL A C 1
ATOM 766 O O . VAL A 1 98 ? 9.036 6.331 -21.145 1.00 88.56 98 VAL A O 1
ATOM 769 N N . ARG A 1 99 ? 9.290 4.572 -22.501 1.00 88.75 99 ARG A N 1
ATOM 770 C CA . ARG A 1 99 ? 8.774 3.601 -21.525 1.00 88.75 99 ARG A CA 1
ATOM 771 C C . ARG A 1 99 ? 9.707 3.431 -20.322 1.00 88.75 99 ARG A C 1
ATOM 773 O O . ARG A 1 99 ? 9.216 3.282 -19.206 1.00 88.75 99 ARG A O 1
ATOM 780 N N . GLU A 1 100 ? 11.019 3.400 -20.541 1.00 89.19 100 GLU A N 1
ATOM 781 C CA . GLU A 1 100 ? 12.016 3.322 -19.465 1.00 89.19 100 GLU A CA 1
ATOM 782 C C . GLU A 1 100 ? 12.013 4.600 -18.618 1.00 89.19 100 GLU A C 1
ATOM 784 O O . GLU A 1 100 ? 11.923 4.512 -17.397 1.00 89.19 100 GLU A O 1
ATOM 789 N N . GLU A 1 101 ? 12.005 5.774 -19.253 1.00 90.69 101 GLU A N 1
ATOM 790 C CA . GLU A 1 101 ? 11.921 7.074 -18.575 1.00 90.69 101 GLU A CA 1
ATOM 791 C C . GLU A 1 101 ? 10.643 7.199 -17.741 1.00 90.69 101 GLU A C 1
ATOM 793 O O . GLU A 1 101 ? 10.694 7.610 -16.583 1.00 90.69 101 GLU A O 1
ATOM 798 N N . LEU A 1 102 ? 9.499 6.784 -18.295 1.00 91.75 102 LEU A N 1
ATOM 799 C CA . LEU A 1 102 ? 8.231 6.756 -17.572 1.00 91.75 102 LEU A CA 1
ATOM 800 C C . LEU A 1 102 ? 8.308 5.840 -16.345 1.00 91.75 102 LEU A C 1
ATOM 802 O O . LEU A 1 102 ? 7.851 6.211 -15.268 1.00 91.75 102 LEU A O 1
ATOM 806 N N . ARG A 1 103 ? 8.912 4.655 -16.488 1.00 91.81 103 ARG A N 1
ATOM 807 C CA . ARG A 1 103 ? 9.070 3.702 -15.384 1.00 91.81 103 ARG A CA 1
ATOM 808 C C . ARG A 1 103 ? 9.953 4.261 -14.269 1.00 91.81 103 ARG A C 1
ATOM 810 O O . ARG A 1 103 ? 9.587 4.134 -13.102 1.00 91.81 103 ARG A O 1
ATOM 817 N N . GLU A 1 104 ? 11.091 4.859 -14.610 1.00 94.44 104 GLU A N 1
ATOM 818 C CA . GLU A 1 104 ? 11.986 5.454 -13.613 1.00 94.44 104 GLU A CA 1
ATOM 819 C C . GLU A 1 104 ? 11.355 6.683 -12.951 1.00 94.44 104 GLU A C 1
ATOM 821 O O . GLU A 1 104 ? 11.458 6.832 -11.736 1.00 94.44 104 GLU A O 1
ATOM 826 N N . ALA A 1 105 ? 10.613 7.506 -13.700 1.00 94.94 105 ALA A N 1
ATOM 827 C CA . ALA A 1 105 ? 9.864 8.623 -13.130 1.00 94.94 105 ALA A CA 1
ATOM 828 C C . ALA A 1 105 ? 8.819 8.150 -12.106 1.00 94.94 105 ALA A C 1
ATOM 830 O O . ALA A 1 105 ? 8.758 8.688 -11.004 1.00 94.94 105 ALA A O 1
ATOM 831 N N . VAL A 1 106 ? 8.035 7.114 -12.432 1.00 96.62 106 VAL A N 1
ATOM 832 C CA . VAL A 1 106 ? 7.063 6.522 -11.494 1.00 96.62 106 VAL A CA 1
ATOM 833 C C . VAL A 1 106 ? 7.761 5.975 -10.251 1.00 96.62 106 VAL A C 1
ATOM 835 O O . VAL A 1 106 ? 7.296 6.200 -9.138 1.00 96.62 106 VAL A O 1
ATOM 838 N N . LYS A 1 107 ? 8.893 5.284 -10.421 1.00 97.12 107 LYS A N 1
ATOM 839 C CA . LYS A 1 107 ? 9.669 4.737 -9.303 1.00 97.12 107 LYS A CA 1
ATOM 840 C C . LYS A 1 107 ? 10.216 5.836 -8.386 1.00 97.12 107 LYS A C 1
ATOM 842 O O . LYS A 1 107 ? 10.141 5.679 -7.172 1.00 97.12 107 LYS A O 1
ATOM 847 N N . SER A 1 108 ? 10.740 6.925 -8.954 1.00 97.81 108 SER A N 1
ATOM 848 C CA . SER A 1 108 ? 11.224 8.084 -8.189 1.00 97.81 108 SER A CA 1
ATOM 849 C C . SER A 1 108 ? 10.091 8.722 -7.393 1.00 97.81 108 SER A C 1
ATOM 851 O O . SER A 1 108 ? 10.197 8.853 -6.180 1.00 97.81 108 SER A O 1
ATOM 853 N N . LEU A 1 109 ? 8.969 9.025 -8.052 1.00 98.19 109 LEU A N 1
ATOM 854 C CA . LEU A 1 109 ? 7.808 9.641 -7.408 1.00 98.19 109 LEU A CA 1
ATOM 855 C C . LEU A 1 109 ? 7.220 8.763 -6.301 1.00 98.19 109 LEU A C 1
ATOM 857 O O . LEU A 1 109 ? 6.834 9.277 -5.256 1.00 98.19 109 LEU A O 1
ATOM 861 N N . LEU A 1 110 ? 7.171 7.444 -6.510 1.00 97.94 110 LEU A N 1
ATOM 862 C CA . LEU A 1 110 ? 6.704 6.501 -5.496 1.00 97.94 110 LEU A CA 1
ATOM 863 C C . LEU A 1 110 ? 7.625 6.512 -4.271 1.00 97.94 110 LEU A C 1
ATOM 865 O O . LEU A 1 110 ? 7.142 6.512 -3.143 1.00 97.94 110 LEU A O 1
ATOM 869 N N . HIS A 1 111 ? 8.941 6.538 -4.491 1.00 98.25 111 HIS A N 1
ATOM 870 C CA . HIS A 1 111 ? 9.920 6.609 -3.411 1.00 98.25 111 HIS A CA 1
ATOM 871 C C . HIS A 1 111 ? 9.807 7.923 -2.629 1.00 98.25 111 HIS A C 1
ATOM 873 O O . HIS A 1 111 ? 9.649 7.877 -1.414 1.00 98.25 111 HIS A O 1
ATOM 879 N N . GLU A 1 112 ? 9.793 9.066 -3.320 1.00 98.50 112 GLU A N 1
ATOM 880 C CA . GLU A 1 112 ? 9.629 10.391 -2.707 1.00 98.50 112 GLU A CA 1
ATOM 881 C C . GLU A 1 112 ? 8.309 10.507 -1.932 1.00 98.50 112 GLU A C 1
ATOM 883 O O . GLU A 1 112 ? 8.291 10.986 -0.800 1.00 98.50 112 GLU A O 1
ATOM 888 N N . GLY A 1 113 ? 7.198 10.043 -2.515 1.00 98.44 113 GLY A N 1
ATOM 889 C CA . GLY A 1 113 ? 5.891 10.051 -1.858 1.00 98.44 113 GLY A CA 1
ATOM 890 C C . GLY A 1 113 ? 5.877 9.216 -0.577 1.00 98.44 113 GLY A C 1
ATOM 891 O O . GLY A 1 113 ? 5.349 9.665 0.439 1.00 98.44 113 GLY A O 1
ATOM 892 N N . ASN A 1 114 ? 6.506 8.036 -0.588 1.00 98.38 114 ASN A N 1
ATOM 893 C CA . ASN A 1 114 ? 6.620 7.193 0.604 1.00 98.38 114 ASN A CA 1
ATOM 894 C C . ASN A 1 114 ? 7.490 7.849 1.689 1.00 98.38 114 ASN A C 1
ATOM 896 O O . ASN A 1 114 ? 7.093 7.858 2.851 1.00 98.38 114 ASN A O 1
ATOM 900 N N . GLU A 1 115 ? 8.627 8.456 1.330 1.00 98.62 115 GLU A N 1
ATOM 901 C CA . GLU A 1 115 ? 9.474 9.176 2.295 1.00 98.62 115 GLU A CA 1
ATOM 902 C C . GLU A 1 115 ? 8.741 10.365 2.936 1.00 98.62 115 GLU A C 1
ATOM 904 O O . GLU A 1 115 ? 8.870 10.609 4.137 1.00 98.62 115 GLU A O 1
ATOM 909 N N . LEU A 1 116 ? 7.957 11.110 2.150 1.00 98.75 116 LEU A N 1
ATOM 910 C CA . LEU A 1 116 ? 7.129 12.208 2.655 1.00 98.75 116 LEU A CA 1
ATOM 911 C C . LEU A 1 116 ? 6.033 11.699 3.598 1.00 98.75 116 LEU A C 1
ATOM 913 O O . LEU A 1 116 ? 5.797 12.306 4.644 1.00 98.75 116 LEU A O 1
ATOM 917 N N . PHE A 1 117 ? 5.406 10.569 3.266 1.00 98.50 117 PHE A N 1
ATOM 918 C CA . PHE A 1 117 ? 4.404 9.929 4.113 1.00 98.50 117 PHE A CA 1
ATOM 919 C C . PHE A 1 117 ? 4.997 9.498 5.462 1.00 98.50 117 PHE A C 1
ATOM 921 O O . PHE A 1 117 ? 4.432 9.806 6.508 1.00 98.50 117 PHE A O 1
ATOM 928 N N . GLU A 1 118 ? 6.172 8.863 5.462 1.00 97.94 118 GLU A N 1
ATOM 929 C CA . GLU A 1 118 ? 6.890 8.483 6.689 1.00 97.94 118 GLU A CA 1
ATOM 930 C C . GLU A 1 118 ? 7.272 9.703 7.546 1.00 97.94 118 GLU A C 1
ATOM 932 O O . GLU A 1 118 ? 7.242 9.648 8.777 1.00 97.94 118 GLU A O 1
ATOM 937 N N . GLN A 1 119 ? 7.569 10.838 6.908 1.00 98.25 119 GLN A N 1
ATOM 938 C CA . GLN A 1 119 ? 7.804 12.127 7.571 1.00 98.25 119 GLN A CA 1
ATOM 939 C C . GLN A 1 119 ? 6.518 12.821 8.053 1.00 98.25 119 GLN A C 1
ATOM 941 O O . GLN A 1 119 ? 6.599 13.933 8.578 1.00 98.25 119 GLN A O 1
ATOM 946 N N . LYS A 1 120 ? 5.346 12.193 7.886 1.00 97.94 120 LYS A N 1
ATOM 947 C CA . LYS A 1 120 ? 4.014 12.742 8.192 1.00 97.94 120 LYS A CA 1
ATOM 948 C C . LYS A 1 120 ? 3.636 13.989 7.383 1.00 97.94 120 LYS A C 1
ATOM 950 O O . LYS A 1 120 ? 2.780 14.764 7.798 1.00 97.94 120 LYS A O 1
ATOM 955 N N . LYS A 1 121 ? 4.271 14.198 6.228 1.00 98.56 121 LYS A N 1
ATOM 956 C CA . LYS A 1 121 ? 3.969 15.288 5.286 1.00 98.56 121 LYS A CA 1
ATOM 957 C C . LYS A 1 121 ? 2.955 14.806 4.255 1.00 98.56 121 LYS A C 1
ATOM 959 O O . LYS A 1 121 ? 3.278 14.603 3.082 1.00 98.56 121 LYS A O 1
ATOM 964 N N . TYR A 1 122 ? 1.741 14.540 4.717 1.00 98.44 122 TYR A N 1
ATOM 965 C CA . TYR A 1 122 ? 0.751 13.795 3.945 1.00 98.44 122 TYR A CA 1
ATOM 966 C C . TYR A 1 122 ? 0.228 14.564 2.725 1.00 98.44 122 TYR A C 1
ATOM 968 O O . TYR A 1 122 ? 0.002 13.957 1.680 1.00 98.44 122 TYR A O 1
ATOM 976 N N . GLU A 1 123 ? 0.107 15.889 2.797 1.00 98.38 123 GLU A N 1
ATOM 977 C CA . GLU A 1 123 ? -0.296 16.719 1.658 1.00 98.38 123 GLU A CA 1
ATOM 978 C C . GLU A 1 123 ? 0.746 16.660 0.536 1.00 98.38 123 GLU A C 1
ATOM 980 O O . GLU A 1 123 ? 0.405 16.463 -0.631 1.00 98.38 123 GLU A O 1
ATOM 985 N N . GLU A 1 124 ? 2.030 16.787 0.885 1.00 98.50 124 GLU A N 1
ATOM 986 C CA . GLU A 1 124 ? 3.137 16.705 -0.074 1.00 98.50 124 GLU A CA 1
ATOM 987 C C . GLU A 1 124 ? 3.237 15.294 -0.678 1.00 98.50 124 GLU A C 1
ATOM 989 O O . GLU A 1 124 ? 3.416 15.148 -1.890 1.00 98.50 124 GLU A O 1
ATOM 994 N N . ALA A 1 125 ? 3.056 14.253 0.142 1.00 98.75 125 ALA A N 1
ATOM 995 C CA . ALA A 1 125 ? 3.022 12.865 -0.313 1.00 98.75 125 ALA A CA 1
ATOM 996 C C . ALA A 1 125 ? 1.879 12.622 -1.316 1.00 98.75 125 ALA A C 1
ATOM 998 O O . ALA A 1 125 ? 2.102 12.065 -2.394 1.00 98.75 125 ALA A O 1
ATOM 999 N N . ALA A 1 126 ? 0.670 13.108 -1.014 1.00 98.50 126 ALA A N 1
ATOM 1000 C CA . ALA A 1 126 ? -0.487 12.993 -1.897 1.00 98.50 126 ALA A CA 1
ATOM 1001 C C . ALA A 1 126 ? -0.240 13.650 -3.263 1.00 98.50 126 ALA A C 1
ATOM 1003 O O . ALA A 1 126 ? -0.665 13.110 -4.286 1.00 98.50 126 ALA A O 1
ATOM 1004 N N . VAL A 1 127 ? 0.470 14.785 -3.305 1.00 98.50 127 VAL A N 1
ATOM 1005 C CA . VAL A 1 127 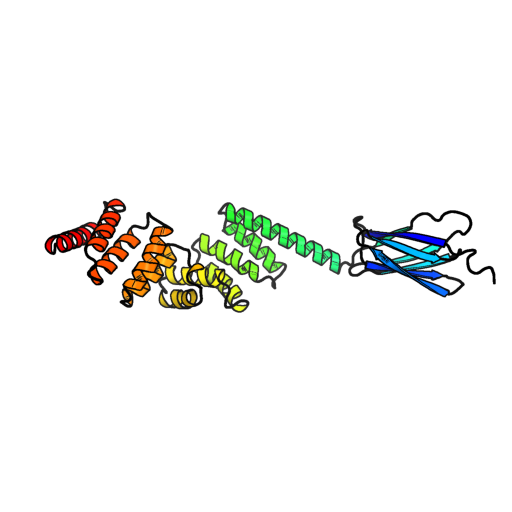? 0.872 15.428 -4.567 1.00 98.50 127 VAL A CA 1
ATOM 1006 C C . VAL A 1 127 ? 1.767 14.495 -5.386 1.00 98.50 127 VAL A C 1
ATOM 1008 O O . VAL A 1 127 ? 1.464 14.256 -6.555 1.00 98.50 127 VAL A O 1
ATOM 1011 N N . LYS A 1 128 ? 2.801 13.892 -4.783 1.00 98.62 128 LYS A N 1
ATOM 1012 C CA . LYS A 1 128 ? 3.699 12.958 -5.492 1.00 98.62 128 LYS A CA 1
ATOM 1013 C C . LYS A 1 128 ? 2.979 11.739 -6.043 1.00 98.62 128 LYS A C 1
ATOM 1015 O O . LYS A 1 128 ? 3.210 11.356 -7.188 1.00 98.62 128 LYS A O 1
ATOM 1020 N N . PHE A 1 129 ? 2.059 11.167 -5.277 1.00 98.56 129 PHE A N 1
ATOM 1021 C CA . PHE A 1 129 ? 1.260 10.042 -5.750 1.00 98.56 129 PHE A CA 1
ATOM 1022 C C . PHE A 1 129 ? 0.287 10.437 -6.873 1.00 98.56 129 PHE A C 1
ATOM 1024 O O . PHE A 1 129 ? 0.115 9.682 -7.829 1.00 98.56 129 PHE A O 1
ATOM 1031 N N . LYS A 1 130 ? -0.300 11.638 -6.837 1.00 98.25 130 LYS A N 1
ATOM 1032 C CA . LYS A 1 130 ? -1.146 12.134 -7.937 1.00 98.25 130 LYS A CA 1
ATOM 1033 C C . LYS A 1 130 ? -0.360 12.371 -9.225 1.00 98.25 130 LYS A C 1
ATOM 1035 O O . LYS A 1 130 ? -0.853 12.009 -10.290 1.00 98.25 130 LYS A O 1
ATOM 1040 N N . GLU A 1 131 ? 0.874 12.875 -9.139 1.00 98.19 131 GLU A N 1
ATOM 1041 C CA . GLU A 1 131 ? 1.765 12.998 -10.305 1.00 98.19 131 GLU A CA 1
ATOM 1042 C C . GLU A 1 131 ? 1.992 11.636 -10.999 1.00 98.19 131 GLU A C 1
ATOM 1044 O O . GLU A 1 131 ? 2.150 11.576 -12.221 1.00 98.19 131 GLU A O 1
ATOM 1049 N N . ILE A 1 132 ? 1.982 10.523 -10.250 1.00 97.62 132 ILE A N 1
ATOM 1050 C CA . ILE A 1 132 ? 2.072 9.172 -10.827 1.00 97.62 132 ILE A CA 1
ATOM 1051 C C . ILE A 1 132 ? 0.821 8.845 -11.644 1.00 97.62 132 ILE A C 1
ATOM 1053 O O . ILE A 1 132 ? 0.954 8.368 -12.769 1.00 97.62 132 ILE A O 1
ATOM 1057 N N . LEU A 1 133 ? -0.376 9.117 -11.118 1.00 95.31 133 LEU A N 1
ATOM 1058 C CA . LEU A 1 133 ? -1.634 8.861 -11.831 1.00 95.31 133 LEU A CA 1
ATOM 1059 C C . LEU A 1 133 ? -1.808 9.756 -13.062 1.00 95.31 133 LEU A C 1
ATOM 1061 O O . LEU A 1 133 ? -2.372 9.314 -14.056 1.00 95.31 133 LEU A O 1
ATOM 1065 N N . GLU A 1 134 ? -1.288 10.983 -13.044 1.00 95.81 134 GLU A N 1
ATOM 1066 C CA . GLU A 1 134 ? -1.261 11.839 -14.237 1.00 95.81 134 GLU A CA 1
ATOM 1067 C C . GLU A 1 134 ? -0.388 11.244 -15.352 1.00 95.81 134 GLU A C 1
ATOM 1069 O O . GLU A 1 134 ? -0.705 11.368 -16.537 1.00 95.81 134 GLU A O 1
ATOM 1074 N N . LYS A 1 135 ? 0.716 10.584 -14.980 1.00 94.25 135 LYS A N 1
ATOM 1075 C CA . LYS A 1 135 ? 1.644 9.934 -15.917 1.00 94.25 135 LYS A CA 1
ATOM 1076 C C . LYS A 1 135 ? 1.162 8.557 -16.370 1.00 94.25 135 LYS A C 1
ATOM 1078 O O . LYS A 1 135 ? 1.403 8.180 -17.516 1.00 94.25 135 LYS A O 1
ATOM 1083 N N . VAL A 1 136 ? 0.534 7.801 -15.471 1.00 94.69 136 VAL A N 1
ATOM 1084 C CA . VAL A 1 136 ? 0.048 6.434 -15.692 1.00 94.69 136 VAL A CA 1
ATOM 1085 C C . VAL A 1 136 ? -1.341 6.277 -15.056 1.00 94.69 136 VAL A C 1
ATOM 1087 O O . VAL A 1 136 ? -1.455 5.726 -13.958 1.00 94.69 136 VAL A O 1
ATOM 1090 N N . PRO A 1 137 ? -2.409 6.737 -15.735 1.00 92.94 137 PRO A N 1
ATOM 1091 C CA . PRO A 1 137 ? -3.775 6.679 -15.206 1.00 92.94 137 PRO A CA 1
ATOM 1092 C C . PRO A 1 137 ? -4.263 5.262 -14.887 1.00 92.94 137 PRO A C 1
ATOM 1094 O O . PRO A 1 137 ? -5.158 5.077 -14.067 1.00 92.94 137 PRO A O 1
ATOM 1097 N N . GLU A 1 138 ? -3.687 4.242 -15.528 1.00 92.00 138 GLU A N 1
ATOM 1098 C CA . GLU A 1 138 ? -4.042 2.840 -15.315 1.00 92.00 138 GLU A CA 1
ATOM 1099 C C . GLU A 1 138 ? -3.473 2.252 -14.014 1.00 92.00 138 GLU A C 1
ATOM 1101 O O . GLU A 1 138 ? -3.907 1.173 -13.604 1.00 92.00 138 GLU A O 1
ATOM 1106 N N . LEU A 1 139 ? -2.522 2.926 -13.354 1.00 94.75 139 LEU A N 1
ATOM 1107 C CA . LEU A 1 139 ? -1.885 2.449 -12.123 1.00 94.75 139 LEU A CA 1
ATOM 1108 C C . LEU A 1 139 ? -2.752 2.754 -10.887 1.00 94.75 139 LEU A C 1
ATOM 1110 O O . LEU A 1 139 ? -2.349 3.475 -9.974 1.00 94.75 139 LEU A O 1
ATOM 1114 N N . TYR A 1 140 ? -3.964 2.195 -10.865 1.00 94.31 140 TYR A N 1
ATOM 1115 C CA . TYR A 1 140 ? -4.975 2.465 -9.836 1.00 94.31 140 TYR A CA 1
ATOM 1116 C C . TYR A 1 140 ? -4.532 2.103 -8.416 1.00 94.31 140 TYR A C 1
ATOM 1118 O O . TYR A 1 140 ? -5.098 2.639 -7.469 1.00 94.31 140 TYR A O 1
ATOM 1126 N N . GLN A 1 141 ? -3.535 1.225 -8.246 1.00 95.75 141 GLN A N 1
ATOM 1127 C CA . GLN A 1 141 ? -3.010 0.846 -6.931 1.00 95.75 141 GLN A CA 1
ATOM 1128 C C . GLN A 1 141 ? -2.517 2.068 -6.141 1.00 95.75 141 GLN A C 1
ATOM 1130 O O . GLN A 1 141 ? -2.636 2.099 -4.922 1.00 95.75 141 GLN A O 1
ATOM 1135 N N . ILE A 1 142 ? -2.043 3.111 -6.834 1.00 97.81 142 ILE A N 1
ATOM 1136 C CA . ILE A 1 142 ? -1.587 4.363 -6.212 1.00 97.81 142 ILE A CA 1
ATOM 1137 C C . ILE A 1 142 ? -2.726 5.127 -5.525 1.00 97.81 142 ILE A C 1
ATOM 1139 O O . ILE A 1 142 ? -2.472 5.911 -4.610 1.00 97.81 142 ILE A O 1
ATOM 1143 N N . ASN A 1 143 ? -3.987 4.874 -5.890 1.00 98.31 143 ASN A N 1
ATOM 1144 C CA . ASN A 1 143 ? -5.119 5.454 -5.172 1.00 98.31 143 ASN A CA 1
ATOM 1145 C C . ASN A 1 143 ? -5.124 5.042 -3.691 1.00 98.31 143 ASN A C 1
ATOM 1147 O O . ASN A 1 143 ? -5.498 5.859 -2.857 1.00 98.31 143 ASN A O 1
ATOM 1151 N N . LEU A 1 144 ? -4.638 3.845 -3.336 1.00 98.06 144 LEU A N 1
ATOM 1152 C CA . LEU A 1 144 ? -4.518 3.439 -1.933 1.00 98.06 144 LEU A CA 1
ATOM 1153 C C . LEU A 1 144 ? -3.582 4.387 -1.165 1.00 98.06 144 LEU A C 1
ATOM 1155 O O . LEU A 1 144 ? -3.938 4.882 -0.101 1.00 98.06 144 LEU A O 1
ATOM 1159 N N . ASN A 1 145 ? -2.422 4.719 -1.741 1.00 98.44 145 ASN A N 1
ATOM 1160 C CA . ASN A 1 145 ? -1.470 5.659 -1.145 1.00 98.44 145 ASN A CA 1
ATOM 1161 C C . ASN A 1 145 ? -2.061 7.069 -0.987 1.00 98.44 145 ASN A C 1
ATOM 1163 O O . ASN A 1 145 ? -1.869 7.701 0.051 1.00 98.44 145 ASN A O 1
ATOM 1167 N N . ILE A 1 146 ? -2.798 7.562 -1.988 1.00 98.62 146 ILE A N 1
ATOM 1168 C CA . ILE A 1 146 ? -3.446 8.883 -1.923 1.00 98.62 146 ILE A CA 1
ATOM 1169 C C . ILE A 1 146 ? -4.552 8.889 -0.861 1.00 98.62 146 ILE A C 1
ATOM 1171 O O . ILE A 1 146 ? -4.616 9.814 -0.052 1.00 98.62 146 ILE A O 1
ATOM 1175 N N . GLY A 1 147 ? -5.391 7.849 -0.835 1.00 98.25 147 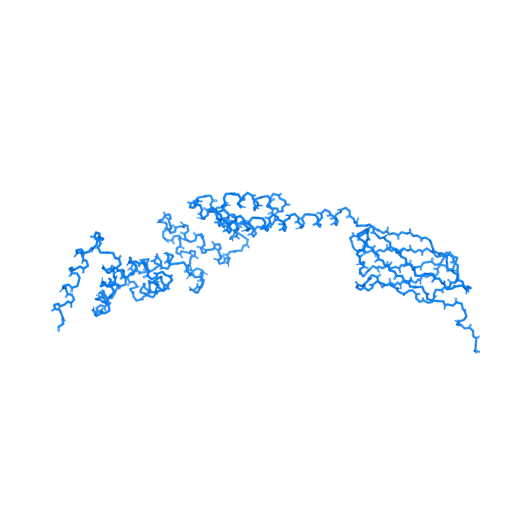GLY A N 1
ATOM 1176 C CA . GLY A 1 147 ? -6.420 7.661 0.186 1.00 98.25 147 GLY A CA 1
ATOM 1177 C C . GLY A 1 147 ? -5.820 7.634 1.589 1.00 98.25 147 GLY A C 1
ATOM 1178 O O . GLY A 1 147 ? -6.310 8.340 2.467 1.00 98.25 147 GLY A O 1
ATOM 1179 N N . ASN A 1 148 ? -4.710 6.913 1.778 1.00 97.62 148 ASN A N 1
ATOM 1180 C CA . ASN A 1 148 ? -3.994 6.850 3.053 1.00 97.62 148 ASN A CA 1
ATOM 1181 C C . ASN A 1 148 ? -3.487 8.230 3.489 1.00 97.62 148 ASN A C 1
ATOM 1183 O O . ASN A 1 148 ? -3.595 8.562 4.665 1.00 97.62 148 ASN A O 1
ATOM 1187 N N . CYS A 1 149 ? -2.978 9.056 2.568 1.00 98.56 149 CYS A N 1
ATOM 1188 C CA . CYS A 1 149 ? -2.563 10.425 2.896 1.00 98.56 149 CYS A CA 1
ATOM 1189 C C . CYS A 1 149 ? -3.736 11.243 3.450 1.00 98.56 149 CYS A C 1
ATOM 1191 O O . CYS A 1 149 ? -3.619 11.839 4.515 1.00 98.56 149 CYS A O 1
ATOM 1193 N N . TYR A 1 150 ? -4.881 11.231 2.764 1.00 98.44 150 TYR A N 1
ATOM 1194 C CA . TYR A 1 150 ? -6.070 11.958 3.215 1.00 98.44 150 TYR A CA 1
ATOM 1195 C C . TYR A 1 150 ? -6.673 11.391 4.499 1.00 98.44 150 TYR A C 1
ATOM 1197 O O . TYR A 1 150 ? -7.141 12.152 5.337 1.00 98.44 150 TYR A O 1
ATOM 1205 N N . TYR A 1 151 ? -6.613 10.073 4.688 1.00 96.06 151 TYR A N 1
ATOM 1206 C CA . TYR A 1 151 ? -7.028 9.433 5.932 1.00 96.06 151 TYR A CA 1
ATOM 1207 C C . TYR A 1 151 ? -6.200 9.931 7.121 1.00 96.06 151 TYR A C 1
ATOM 1209 O O . TYR A 1 151 ? -6.762 10.261 8.158 1.00 96.06 151 TYR A O 1
ATOM 1217 N N . GLN A 1 152 ? -4.874 10.024 6.969 1.00 95.19 152 GLN A N 1
ATOM 1218 C CA . GLN A 1 152 ? -3.985 10.530 8.023 1.00 95.19 152 GLN A CA 1
ATOM 1219 C C . GLN A 1 152 ? -4.171 12.027 8.312 1.00 95.19 152 GLN A C 1
ATOM 1221 O O . GLN A 1 152 ? -3.811 12.488 9.390 1.00 95.19 152 GLN A O 1
ATOM 1226 N N . LEU A 1 153 ? -4.728 12.775 7.358 1.00 96.38 153 LEU A N 1
ATOM 1227 C CA . LEU A 1 153 ? -5.135 14.171 7.530 1.00 96.38 153 LEU A CA 1
ATOM 1228 C C . LEU A 1 153 ? -6.540 14.317 8.128 1.00 96.38 153 LEU A C 1
ATOM 1230 O O . LEU A 1 153 ? -7.015 15.439 8.270 1.00 96.38 153 LEU A O 1
ATOM 1234 N N . GLU A 1 154 ? -7.220 13.202 8.420 1.00 94.94 154 GLU A N 1
ATOM 1235 C CA . GLU A 1 154 ? -8.630 13.158 8.836 1.00 94.94 154 GLU A CA 1
ATOM 1236 C C . GLU A 1 154 ? -9.588 13.794 7.803 1.00 94.94 154 GLU A C 1
ATOM 1238 O O . GLU A 1 154 ? -10.767 14.040 8.063 1.00 94.94 154 GLU A O 1
ATOM 1243 N N . GLU A 1 155 ? -9.117 14.001 6.569 1.00 97.25 155 GLU A N 1
ATOM 1244 C CA . GLU A 1 155 ? -9.907 14.485 5.440 1.00 97.25 155 GLU A CA 1
ATOM 1245 C C . GLU A 1 155 ? -10.659 13.322 4.782 1.00 97.25 155 GLU A C 1
ATOM 1247 O O . GLU A 1 155 ? -10.431 12.945 3.627 1.00 97.25 155 GLU A O 1
ATOM 1252 N N . TYR A 1 156 ? -11.572 12.716 5.532 1.00 95.75 156 TYR A N 1
ATOM 1253 C CA . TYR A 1 156 ? -12.229 11.479 5.124 1.00 95.75 156 TYR A CA 1
ATOM 1254 C C . TYR A 1 156 ? -13.001 11.596 3.807 1.00 95.75 156 TYR A C 1
ATOM 1256 O O . TYR A 1 156 ? -12.900 10.706 2.964 1.00 95.75 156 TYR A O 1
ATOM 1264 N N . ASP A 1 157 ? -13.708 12.706 3.576 1.00 96.94 157 ASP A N 1
ATOM 1265 C CA . ASP A 1 157 ? -14.433 12.933 2.318 1.00 96.94 157 ASP A CA 1
ATOM 1266 C C . ASP A 1 157 ? -13.493 12.995 1.103 1.00 96.94 157 ASP A C 1
ATOM 1268 O O . ASP A 1 157 ? -13.850 12.516 0.024 1.00 96.94 157 ASP A O 1
ATOM 1272 N N . SER A 1 158 ? -12.275 13.518 1.286 1.00 97.38 158 SER A N 1
ATOM 1273 C CA . SER A 1 158 ? -11.227 13.520 0.261 1.00 97.38 158 SER A CA 1
ATOM 1274 C C . SER A 1 158 ? -10.664 12.115 0.021 1.00 97.38 158 SER A C 1
ATOM 1276 O O . SER A 1 158 ? -10.307 11.793 -1.110 1.00 97.38 158 SER A O 1
ATOM 1278 N N . ALA A 1 159 ? -10.592 11.268 1.054 1.00 98.19 159 ALA A N 1
ATOM 1279 C CA . ALA A 1 159 ? -10.033 9.916 0.975 1.00 98.19 159 ALA A CA 1
ATOM 1280 C C . ALA A 1 159 ? -10.972 8.904 0.288 1.00 98.19 159 ALA A C 1
ATOM 1282 O O . ALA A 1 159 ? -10.515 8.062 -0.489 1.00 98.19 159 ALA A O 1
ATOM 1283 N N . LEU A 1 160 ? -12.284 9.005 0.548 1.00 97.19 160 LEU A N 1
ATOM 1284 C CA . LEU A 1 160 ? -13.332 8.108 0.036 1.00 97.19 160 LEU A CA 1
ATOM 1285 C C . LEU A 1 160 ? -13.198 7.739 -1.457 1.00 97.19 160 LEU A C 1
ATOM 1287 O O . LEU A 1 160 ? -13.140 6.540 -1.752 1.00 97.19 160 LEU A O 1
ATOM 1291 N N . PRO A 1 161 ? -13.132 8.697 -2.409 1.00 97.81 161 PRO A N 1
ATOM 1292 C CA . PRO A 1 161 ? -13.105 8.367 -3.835 1.00 97.81 161 PRO A CA 1
ATOM 1293 C C . PRO A 1 161 ? -11.871 7.551 -4.235 1.00 97.81 161 PRO A C 1
ATOM 1295 O O . PRO A 1 161 ? -11.944 6.757 -5.171 1.00 97.81 161 PRO A O 1
ATOM 1298 N N . PHE A 1 162 ? -10.749 7.703 -3.528 1.00 98.31 162 PHE A N 1
ATOM 1299 C CA . PHE A 1 162 ? -9.529 6.965 -3.839 1.00 98.31 162 PHE A CA 1
ATOM 1300 C C . PHE A 1 162 ? -9.630 5.500 -3.405 1.00 98.31 162 PHE A C 1
ATOM 1302 O O . PHE A 1 162 ? -9.327 4.612 -4.200 1.00 98.31 162 PHE A O 1
ATOM 1309 N N . TYR A 1 163 ? -10.138 5.218 -2.203 1.00 98.38 163 TYR A N 1
ATOM 1310 C CA . TYR A 1 163 ? -10.386 3.833 -1.786 1.00 98.38 163 TYR A CA 1
ATOM 1311 C C . TYR A 1 163 ? -11.462 3.160 -2.642 1.00 98.38 163 TYR A C 1
ATOM 1313 O O . TYR A 1 163 ? -11.293 2.015 -3.056 1.00 98.38 163 TYR A O 1
ATOM 1321 N N . GLN A 1 164 ? -12.533 3.882 -2.982 1.00 97.75 164 GLN A N 1
ATOM 1322 C CA . GLN A 1 164 ? -13.573 3.376 -3.882 1.00 97.75 164 GLN A CA 1
ATOM 1323 C C . GLN A 1 164 ? -13.005 3.017 -5.260 1.00 97.75 164 GLN A C 1
ATOM 1325 O O . GLN A 1 164 ? -13.296 1.937 -5.767 1.00 97.75 164 GLN A O 1
ATOM 1330 N N . ALA A 1 165 ? -12.129 3.852 -5.828 1.00 97.31 165 ALA A N 1
ATOM 1331 C CA . ALA A 1 165 ? -11.466 3.559 -7.098 1.00 97.31 165 ALA A CA 1
ATOM 1332 C C . ALA A 1 165 ? -10.589 2.292 -7.049 1.00 97.31 165 ALA A C 1
ATOM 1334 O O . ALA A 1 165 ? -10.471 1.593 -8.058 1.00 97.31 165 ALA A O 1
ATOM 1335 N N . VAL A 1 166 ? -9.989 1.967 -5.895 1.00 98.19 166 VAL A N 1
ATOM 1336 C CA . VAL A 1 166 ? -9.298 0.679 -5.698 1.00 98.19 166 VAL A CA 1
ATOM 1337 C C . VAL A 1 166 ? -10.308 -0.467 -5.713 1.00 98.19 166 VAL A C 1
ATOM 1339 O O . VAL A 1 166 ? -10.138 -1.408 -6.486 1.00 98.19 166 VAL A O 1
ATOM 1342 N N . LEU A 1 167 ? -11.390 -0.364 -4.934 1.00 97.12 167 LEU A N 1
ATOM 1343 C CA . LEU A 1 167 ? -12.413 -1.413 -4.825 1.00 97.12 167 LEU A CA 1
ATOM 1344 C C . LEU A 1 167 ? -13.196 -1.654 -6.126 1.00 97.12 167 LEU A C 1
ATOM 1346 O O . LEU A 1 167 ? -13.660 -2.764 -6.370 1.00 97.12 167 LEU A O 1
ATOM 1350 N N . GLU A 1 168 ? -13.309 -0.656 -7.005 1.00 97.31 168 GLU A N 1
ATOM 1351 C CA . GLU A 1 168 ? -13.867 -0.835 -8.353 1.00 97.31 168 GLU A CA 1
ATOM 1352 C C . GLU A 1 168 ? -13.037 -1.794 -9.223 1.00 97.31 168 GLU A C 1
ATOM 1354 O O . GLU A 1 168 ? -13.572 -2.434 -10.132 1.00 97.31 168 GLU A O 1
ATOM 1359 N N . LYS A 1 169 ? -11.723 -1.878 -8.982 1.00 97.12 169 LYS A N 1
ATOM 1360 C CA . LYS A 1 169 ? -10.794 -2.750 -9.720 1.00 97.12 169 LYS A CA 1
ATOM 1361 C C . LYS A 1 169 ? -10.516 -4.049 -8.981 1.00 97.12 169 LYS A C 1
ATOM 1363 O O . LYS A 1 169 ? -10.459 -5.105 -9.607 1.00 97.12 169 LYS A O 1
ATOM 1368 N N . GLU A 1 170 ? -10.378 -3.965 -7.666 1.00 97.25 170 GLU A N 1
ATOM 1369 C CA . GLU A 1 170 ? -10.122 -5.074 -6.756 1.00 97.25 170 GLU A CA 1
ATOM 1370 C C . GLU A 1 170 ? -11.150 -5.046 -5.620 1.00 97.25 170 GLU A C 1
ATOM 1372 O O . GLU A 1 170 ? -10.873 -4.495 -4.555 1.00 97.25 170 GLU A O 1
ATOM 1377 N N . PRO A 1 171 ? -12.339 -5.644 -5.817 1.00 96.69 171 PRO A N 1
ATOM 1378 C CA . PRO A 1 171 ? -13.392 -5.599 -4.808 1.00 96.69 171 PRO A CA 1
ATOM 1379 C C . PRO A 1 171 ? -12.960 -6.135 -3.442 1.00 96.69 171 PRO A C 1
ATOM 1381 O O . PRO A 1 171 ? -13.409 -5.603 -2.436 1.00 96.69 171 PRO A O 1
ATOM 1384 N N . GLU A 1 172 ? -12.086 -7.142 -3.399 1.00 95.19 172 GLU A N 1
ATOM 1385 C CA . GLU A 1 172 ? -11.582 -7.767 -2.165 1.00 95.19 172 GLU A CA 1
ATOM 1386 C C . GLU A 1 172 ? -10.183 -7.254 -1.774 1.00 95.19 172 GLU A C 1
ATOM 1388 O O . GLU A 1 172 ? -9.349 -8.005 -1.274 1.00 95.19 172 GLU A O 1
ATOM 1393 N N . ASN A 1 173 ? -9.871 -5.986 -2.062 1.00 96.38 173 ASN A N 1
ATOM 1394 C CA . ASN A 1 173 ? -8.637 -5.376 -1.573 1.00 96.38 173 ASN A CA 1
ATOM 1395 C C . ASN A 1 173 ? -8.772 -5.066 -0.072 1.00 96.38 173 ASN A C 1
ATOM 1397 O O . ASN A 1 173 ? -9.482 -4.132 0.306 1.00 96.38 173 ASN A O 1
ATOM 1401 N N . ASN A 1 174 ? -8.087 -5.848 0.768 1.00 94.88 174 ASN A N 1
ATOM 1402 C CA . ASN A 1 174 ? -8.214 -5.767 2.225 1.00 94.88 174 ASN A CA 1
ATOM 1403 C C . ASN A 1 174 ? -7.905 -4.370 2.781 1.00 94.88 174 ASN A C 1
ATOM 1405 O O . ASN A 1 174 ? -8.668 -3.859 3.597 1.00 94.88 174 ASN A O 1
ATOM 1409 N N . ASP A 1 175 ? -6.833 -3.731 2.306 1.00 93.81 175 ASP A N 1
ATOM 1410 C CA . ASP A 1 175 ? -6.421 -2.409 2.790 1.00 93.81 175 ASP A CA 1
ATOM 1411 C C . ASP A 1 175 ? -7.487 -1.348 2.486 1.00 93.81 175 ASP A C 1
ATOM 1413 O O . ASP A 1 175 ? -7.852 -0.551 3.350 1.00 93.81 175 ASP A O 1
ATOM 1417 N N . ALA A 1 176 ? -8.038 -1.353 1.268 1.00 96.50 176 ALA A N 1
ATOM 1418 C CA . ALA A 1 176 ? -9.086 -0.415 0.886 1.00 96.50 176 ALA A CA 1
ATOM 1419 C C . ALA A 1 176 ? -10.408 -0.685 1.624 1.00 96.50 176 ALA A C 1
ATOM 1421 O O . ALA A 1 176 ? -11.074 0.270 2.024 1.00 96.50 176 ALA A O 1
ATOM 1422 N N . LEU A 1 177 ? -10.782 -1.954 1.838 1.00 96.44 177 LEU A N 1
ATOM 1423 C CA . LEU A 1 177 ? -11.962 -2.323 2.630 1.00 96.44 177 LEU A CA 1
ATOM 1424 C C . LEU A 1 177 ? -11.831 -1.863 4.082 1.00 96.44 177 LEU A C 1
ATOM 1426 O O . LEU A 1 177 ? -12.760 -1.250 4.608 1.00 96.44 177 LEU A O 1
ATOM 1430 N N . LEU A 1 178 ? -10.676 -2.113 4.702 1.00 93.94 178 LEU A N 1
ATOM 1431 C CA . LEU A 1 178 ? -10.391 -1.716 6.076 1.00 93.94 178 LEU A CA 1
ATOM 1432 C C . LEU A 1 178 ? -10.429 -0.193 6.221 1.00 93.94 178 LEU A C 1
ATOM 1434 O O . LEU A 1 178 ? -11.164 0.324 7.061 1.00 93.94 178 LEU A O 1
ATOM 1438 N N . SER A 1 179 ? -9.700 0.538 5.375 1.00 94.75 179 SER A N 1
ATOM 1439 C CA . SER A 1 179 ? -9.659 2.002 5.435 1.00 94.75 179 SER A CA 1
ATOM 1440 C C . SER A 1 179 ? -11.024 2.638 5.175 1.00 94.75 179 SER A C 1
ATOM 1442 O O . SER A 1 179 ? -11.412 3.576 5.871 1.00 94.75 179 SER A O 1
ATOM 1444 N N . LEU A 1 180 ? -11.784 2.126 4.203 1.00 95.31 180 LEU A N 1
ATOM 1445 C CA . LEU A 1 180 ? -13.116 2.637 3.891 1.00 95.31 180 LEU A CA 1
ATOM 1446 C C . LEU A 1 180 ? -14.125 2.317 5.006 1.00 95.31 180 LEU A C 1
ATOM 1448 O O . LEU A 1 180 ? -14.921 3.180 5.377 1.00 95.31 180 LEU A O 1
ATOM 1452 N N . GLY A 1 181 ? -14.063 1.107 5.569 1.00 93.69 181 GLY A N 1
ATOM 1453 C CA . GLY A 1 181 ? -14.859 0.704 6.727 1.00 93.69 181 GLY A CA 1
ATOM 1454 C C . GLY A 1 181 ? -14.606 1.607 7.932 1.00 93.69 181 GLY A C 1
ATOM 1455 O O . GLY A 1 181 ? -15.553 2.128 8.522 1.00 93.69 181 GLY A O 1
ATOM 1456 N N . ASN A 1 182 ? -13.331 1.877 8.228 1.00 91.12 182 ASN A N 1
ATOM 1457 C CA . ASN A 1 182 ? -12.920 2.788 9.296 1.00 91.12 182 ASN A CA 1
ATOM 1458 C C . ASN A 1 182 ? -13.454 4.202 9.071 1.00 91.12 182 ASN A C 1
ATOM 1460 O O . ASN A 1 182 ? -14.048 4.769 9.980 1.00 91.12 182 ASN A O 1
ATOM 1464 N N . ILE A 1 183 ? -13.331 4.744 7.854 1.00 93.50 183 ILE A N 1
ATOM 1465 C CA . ILE A 1 183 ? -13.885 6.065 7.526 1.00 93.50 183 ILE A CA 1
ATOM 1466 C C . ILE A 1 183 ? -15.384 6.132 7.825 1.00 93.50 183 ILE A C 1
ATOM 1468 O O . ILE A 1 183 ? -15.847 7.100 8.425 1.00 93.50 183 ILE A O 1
ATOM 1472 N N . TYR A 1 184 ? -16.165 5.136 7.401 1.00 92.62 184 TYR A N 1
ATOM 1473 C CA . TYR A 1 184 ? -17.606 5.159 7.656 1.00 92.62 184 TYR A CA 1
ATOM 1474 C C . TYR A 1 184 ? -17.923 5.106 9.149 1.00 92.62 184 TYR A C 1
ATOM 1476 O O . TYR A 1 184 ? -18.823 5.813 9.597 1.00 92.62 184 TYR A O 1
ATOM 1484 N N . ILE A 1 185 ? -17.159 4.337 9.923 1.00 86.62 185 ILE A N 1
ATOM 1485 C CA . ILE A 1 185 ? -17.291 4.289 11.380 1.00 86.62 185 ILE A CA 1
ATOM 1486 C C . ILE A 1 185 ? -16.974 5.648 12.017 1.00 86.62 185 ILE A C 1
ATOM 1488 O O . ILE A 1 185 ? -17.786 6.133 12.802 1.00 86.62 185 ILE A O 1
ATOM 1492 N N . GLU A 1 186 ? -15.866 6.292 11.642 1.00 84.31 186 GLU A N 1
ATOM 1493 C CA . GLU A 1 186 ? -15.487 7.626 12.147 1.00 84.31 186 GLU A CA 1
ATOM 1494 C C . GLU A 1 186 ? -16.528 8.698 11.789 1.00 84.31 186 GLU A C 1
ATOM 1496 O O . GLU A 1 186 ? -16.779 9.638 12.541 1.00 84.31 186 GLU A O 1
ATOM 1501 N N . LYS A 1 187 ? -17.222 8.526 10.659 1.00 87.31 187 LYS A N 1
ATOM 1502 C CA . LYS A 1 187 ? -18.347 9.379 10.247 1.00 87.31 187 LYS A CA 1
ATOM 1503 C C . LYS A 1 187 ? -19.674 9.049 10.947 1.00 87.31 187 LYS A C 1
ATOM 1505 O O . LYS A 1 187 ? -20.682 9.698 10.667 1.00 87.31 187 LYS A O 1
ATOM 1510 N N . GLY A 1 188 ? -19.704 8.053 11.832 1.00 83.12 188 GLY A N 1
ATOM 1511 C CA . GLY A 1 188 ? -20.909 7.590 12.527 1.00 83.12 188 GLY A CA 1
ATOM 1512 C C . GLY A 1 188 ? -21.843 6.723 11.673 1.00 83.12 188 GLY A C 1
ATOM 1513 O O . GLY A 1 188 ? -22.947 6.396 12.102 1.00 83.12 188 GLY A O 1
ATOM 1514 N N . GLU A 1 189 ? -21.420 6.320 10.475 1.00 88.62 189 GLU A N 1
ATOM 1515 C CA . GLU A 1 189 ? -22.149 5.433 9.562 1.00 88.62 189 GLU A CA 1
ATOM 1516 C C . GLU A 1 189 ? -21.800 3.960 9.850 1.00 88.62 189 GLU A C 1
ATOM 1518 O O . GLU A 1 189 ? -21.324 3.226 8.979 1.00 88.62 189 GLU A O 1
ATOM 1523 N N . LEU A 1 190 ? -22.025 3.536 11.099 1.00 84.44 190 LEU A N 1
ATOM 1524 C CA . LEU A 1 190 ? -21.583 2.244 11.631 1.00 84.44 190 LEU A CA 1
ATOM 1525 C C . LEU A 1 190 ? -22.034 1.058 10.770 1.00 84.44 190 LEU A C 1
ATOM 1527 O O . LEU A 1 190 ? -21.228 0.179 10.486 1.00 84.44 190 LEU A O 1
ATOM 1531 N N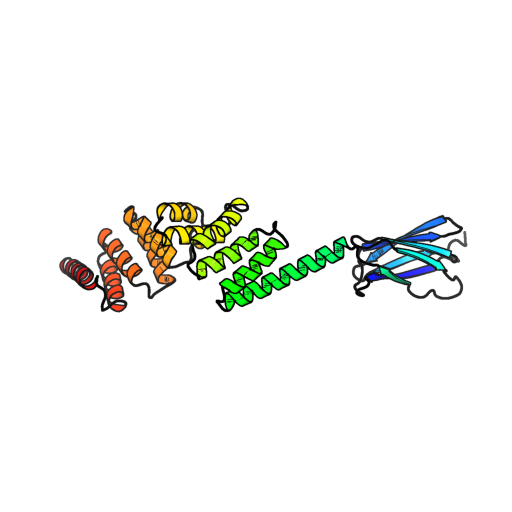 . GLU A 1 191 ? -23.289 1.026 10.318 1.00 86.88 191 GLU A N 1
ATOM 1532 C CA . GLU A 1 191 ? -23.808 -0.074 9.499 1.00 86.88 191 GLU A CA 1
ATOM 1533 C C . GLU A 1 191 ? -23.028 -0.242 8.190 1.00 86.88 191 GLU A C 1
ATOM 1535 O O . GLU A 1 191 ? -22.642 -1.360 7.857 1.00 86.88 191 GLU A O 1
ATOM 1540 N N . LYS A 1 192 ? -22.730 0.856 7.483 1.00 91.94 192 LYS A N 1
ATOM 1541 C CA . LYS A 1 192 ? -21.956 0.808 6.231 1.00 91.94 192 LYS A CA 1
ATOM 1542 C C . LYS A 1 192 ? -20.511 0.398 6.471 1.00 91.94 192 LYS A C 1
ATOM 1544 O O . LYS A 1 192 ? -19.938 -0.336 5.671 1.00 91.94 192 LYS A O 1
ATOM 1549 N N . GLY A 1 193 ? -19.924 0.877 7.567 1.00 92.19 193 GLY A N 1
ATOM 1550 C CA . GLY A 1 193 ? -18.585 0.467 7.972 1.00 92.19 193 GLY A CA 1
ATOM 1551 C C . GLY A 1 193 ? -18.519 -1.038 8.219 1.00 92.19 193 GLY A C 1
ATOM 1552 O O . GLY A 1 193 ? -17.659 -1.717 7.664 1.00 92.19 193 GLY A O 1
ATOM 1553 N N . MET A 1 194 ? -19.487 -1.573 8.965 1.00 89.44 194 MET A N 1
ATOM 1554 C CA . MET A 1 194 ? -19.582 -3.005 9.246 1.00 89.44 194 MET A CA 1
ATOM 1555 C C . MET A 1 194 ? -19.794 -3.847 7.983 1.00 89.44 194 MET A C 1
ATOM 1557 O O . MET A 1 194 ? -19.141 -4.871 7.851 1.00 89.44 194 MET A O 1
ATOM 1561 N N . GLU A 1 195 ? -20.618 -3.412 7.023 1.00 92.69 195 GLU A N 1
ATOM 1562 C CA . GLU A 1 195 ? -20.797 -4.130 5.745 1.00 92.69 195 GLU A CA 1
ATOM 1563 C C . GLU A 1 195 ? -19.479 -4.337 4.978 1.00 92.69 195 GLU A C 1
ATOM 1565 O O . GLU A 1 195 ? -19.308 -5.343 4.285 1.00 92.69 195 GLU A O 1
ATOM 1570 N N . LEU A 1 196 ? -18.542 -3.392 5.087 1.00 94.38 196 LEU A N 1
ATOM 1571 C CA . LEU A 1 196 ? -17.221 -3.507 4.469 1.00 94.38 196 LEU A CA 1
ATOM 1572 C C . LEU A 1 196 ? -16.284 -4.388 5.291 1.00 94.38 196 LEU A C 1
ATOM 1574 O O . LEU A 1 196 ? -15.588 -5.225 4.720 1.00 94.38 196 LEU A O 1
ATOM 1578 N N . LEU A 1 197 ? -16.277 -4.214 6.613 1.00 92.69 197 LEU A N 1
ATOM 1579 C CA . LEU A 1 197 ? -15.420 -4.980 7.518 1.00 92.69 197 LEU A CA 1
ATOM 1580 C C . LEU A 1 197 ? -15.827 -6.458 7.598 1.00 92.69 197 LEU A C 1
ATOM 1582 O O . LEU A 1 197 ? -14.956 -7.306 7.740 1.00 92.69 197 LEU A O 1
ATOM 1586 N N . ASP A 1 198 ? -17.109 -6.786 7.409 1.00 91.38 198 ASP A N 1
ATOM 1587 C CA . ASP A 1 198 ? -17.629 -8.165 7.361 1.00 91.38 198 ASP A CA 1
ATOM 1588 C C . ASP A 1 198 ? -17.066 -8.982 6.176 1.00 91.38 198 ASP A C 1
ATOM 1590 O O . ASP A 1 198 ? -17.243 -10.200 6.110 1.00 91.38 198 ASP A O 1
ATOM 1594 N N . ARG A 1 199 ? -16.399 -8.325 5.219 1.00 93.81 199 ARG A N 1
ATOM 1595 C CA . ARG A 1 199 ? -15.732 -8.969 4.075 1.00 93.81 199 ARG A CA 1
ATOM 1596 C C . ARG A 1 199 ? -14.269 -9.307 4.352 1.00 93.81 199 ARG A C 1
ATOM 1598 O O . ARG A 1 199 ? -13.656 -10.019 3.561 1.00 93.81 199 ARG A O 1
ATOM 1605 N N . LEU A 1 200 ? -13.711 -8.796 5.446 1.00 93.00 200 LEU A N 1
ATOM 1606 C CA . LEU A 1 200 ? -12.339 -9.057 5.859 1.00 93.00 200 LEU A CA 1
ATOM 1607 C C . LEU A 1 200 ? -12.257 -10.323 6.708 1.00 93.00 200 LEU A C 1
ATOM 1609 O O . LEU A 1 200 ? -13.223 -10.719 7.363 1.00 93.00 200 LEU A O 1
ATOM 1613 N N . SER A 1 201 ? -11.076 -10.943 6.726 1.00 89.38 201 SER A N 1
ATOM 1614 C CA . SER A 1 201 ? -10.787 -11.915 7.776 1.00 89.38 201 SER A CA 1
ATOM 1615 C C . SER A 1 201 ? -10.628 -11.194 9.110 1.00 89.38 201 SER A C 1
ATOM 1617 O O . SER A 1 201 ? -10.266 -10.015 9.166 1.00 89.38 201 SER A O 1
ATOM 1619 N N . GLU A 1 202 ? -10.892 -11.900 10.204 1.00 84.50 202 GLU A N 1
ATOM 1620 C CA . GLU A 1 202 ? -10.739 -11.317 11.529 1.00 84.50 202 GLU A CA 1
ATOM 1621 C C . GLU A 1 202 ? -9.304 -10.843 11.772 1.00 84.50 202 GLU A C 1
ATOM 1623 O O . GLU A 1 202 ? -9.118 -9.807 12.403 1.00 84.50 202 GLU A O 1
ATOM 1628 N N . GLU A 1 203 ? -8.301 -11.548 11.253 1.00 84.81 203 GLU A N 1
ATOM 1629 C CA . GLU A 1 203 ? -6.884 -11.218 11.393 1.00 84.81 203 GLU A CA 1
ATOM 1630 C C . GLU A 1 203 ? -6.479 -9.923 10.673 1.00 84.81 203 GLU A C 1
ATOM 1632 O O . GLU A 1 203 ? -5.539 -9.258 11.112 1.00 84.81 203 GLU A O 1
ATOM 1637 N N . ASP A 1 204 ? -7.190 -9.537 9.610 1.00 87.06 204 ASP A N 1
ATOM 1638 C CA . ASP A 1 204 ? -6.915 -8.300 8.865 1.00 87.06 204 ASP A CA 1
ATOM 1639 C C . ASP A 1 204 ? -7.352 -7.045 9.646 1.00 87.06 204 ASP A C 1
ATOM 1641 O O . ASP A 1 204 ? -6.840 -5.944 9.429 1.00 87.06 204 ASP A O 1
ATOM 1645 N N . ILE A 1 205 ? -8.279 -7.193 10.598 1.00 88.94 205 ILE A N 1
ATOM 1646 C CA . ILE A 1 205 ? -8.795 -6.086 11.405 1.00 88.94 205 ILE A CA 1
ATOM 1647 C C . ILE A 1 205 ? -7.885 -5.878 12.621 1.00 88.94 205 ILE A C 1
ATOM 1649 O O . ILE A 1 205 ? -7.988 -6.565 13.640 1.00 88.94 205 ILE A O 1
ATOM 1653 N N . THR A 1 206 ? -6.983 -4.905 12.514 1.00 81.88 206 THR A N 1
ATOM 1654 C CA . THR A 1 206 ? -5.915 -4.680 13.506 1.00 81.88 206 THR A CA 1
ATOM 1655 C C . THR A 1 206 ? -6.023 -3.361 14.268 1.00 81.88 206 THR A C 1
ATOM 1657 O O . THR A 1 206 ? -5.478 -3.244 15.361 1.00 81.88 206 THR A O 1
ATOM 1660 N N . SER A 1 207 ? -6.742 -2.370 13.736 1.00 86.06 207 SER A N 1
ATOM 1661 C CA . SER A 1 207 ? -6.892 -1.059 14.378 1.00 86.06 207 SER A CA 1
ATOM 1662 C C . SER A 1 207 ? -7.666 -1.172 15.706 1.00 86.06 207 SER A C 1
ATOM 1664 O O . SER A 1 207 ? -8.799 -1.667 15.690 1.00 86.06 207 SER A O 1
ATOM 1666 N N . PRO A 1 208 ? -7.118 -0.690 16.843 1.00 90.50 208 PRO A N 1
ATOM 1667 C CA . PRO A 1 208 ? -7.791 -0.747 18.143 1.00 90.50 208 PRO A CA 1
ATOM 1668 C C . PRO A 1 208 ? -9.169 -0.079 18.123 1.00 90.50 208 PRO A C 1
ATOM 1670 O O . PRO A 1 208 ? -10.140 -0.635 18.627 1.00 90.50 208 PRO A O 1
ATOM 1673 N N . ILE A 1 209 ? -9.271 1.087 17.479 1.00 87.19 209 ILE A N 1
ATOM 1674 C CA . ILE A 1 209 ? -10.520 1.853 17.375 1.00 87.19 209 ILE A CA 1
ATOM 1675 C C . ILE A 1 209 ? -11.551 1.076 16.551 1.00 87.19 209 ILE A C 1
ATOM 1677 O O . ILE A 1 209 ? -12.715 0.966 16.934 1.00 87.19 209 ILE A O 1
ATOM 1681 N N . THR A 1 210 ? -11.125 0.460 15.447 1.00 88.81 210 THR A N 1
ATOM 1682 C CA . THR A 1 210 ? -11.998 -0.374 14.611 1.00 88.81 210 THR A CA 1
ATOM 1683 C C . THR A 1 210 ? -12.510 -1.583 15.384 1.00 88.81 210 THR A C 1
ATOM 1685 O O . THR A 1 210 ? -13.709 -1.849 15.385 1.00 88.81 210 THR A O 1
ATOM 1688 N N . LEU A 1 211 ? -11.619 -2.285 16.089 1.00 92.81 211 LEU A N 1
ATOM 1689 C CA . LEU A 1 211 ? -11.966 -3.420 16.944 1.00 92.81 211 LEU A CA 1
ATOM 1690 C C . LEU A 1 211 ? -12.963 -3.009 18.038 1.00 92.81 211 LEU A C 1
ATOM 1692 O O . LEU A 1 211 ? -13.983 -3.673 18.221 1.00 92.81 211 LEU A O 1
ATOM 1696 N N . TYR A 1 212 ? -12.729 -1.876 18.702 1.00 93.75 212 TYR A N 1
ATOM 1697 C CA . TYR A 1 212 ? -13.650 -1.311 19.687 1.00 93.75 212 TYR A CA 1
ATOM 1698 C C . TYR A 1 212 ? -15.031 -0.999 19.087 1.00 93.75 212 TYR A C 1
ATOM 1700 O O . TYR A 1 212 ? -16.067 -1.315 19.681 1.00 93.75 212 TYR A O 1
ATOM 1708 N N . ASN A 1 213 ? -15.081 -0.426 17.887 1.00 90.12 213 ASN A N 1
ATOM 1709 C CA . ASN A 1 213 ? -16.342 -0.084 17.232 1.00 90.12 213 ASN A CA 1
ATOM 1710 C C . ASN A 1 213 ? -17.116 -1.326 16.757 1.00 90.12 213 ASN A C 1
ATOM 1712 O O . ASN A 1 213 ? -18.341 -1.374 16.908 1.00 90.12 213 ASN A O 1
ATOM 1716 N N . ILE A 1 214 ? -16.424 -2.374 16.295 1.00 91.00 214 ILE A N 1
ATOM 1717 C CA . ILE A 1 214 ? -17.040 -3.685 16.027 1.00 91.00 214 ILE A CA 1
ATOM 1718 C C . ILE A 1 214 ? -17.620 -4.272 17.318 1.00 91.00 214 ILE A C 1
ATOM 1720 O O . ILE A 1 214 ? -18.786 -4.677 17.339 1.00 91.00 214 ILE A O 1
ATOM 1724 N N . GLY A 1 215 ? -16.846 -4.262 18.410 1.00 93.50 215 GLY A N 1
ATOM 1725 C CA . GLY A 1 215 ? -17.307 -4.701 19.729 1.00 93.50 215 GLY A CA 1
ATOM 1726 C C . GLY A 1 215 ? -18.573 -3.961 20.166 1.00 93.50 215 GLY A C 1
ATOM 1727 O O . GLY A 1 215 ? -19.552 -4.583 20.575 1.00 93.50 215 GLY A O 1
ATOM 1728 N N . THR A 1 216 ? -18.615 -2.646 19.956 1.00 92.25 216 THR A N 1
ATOM 1729 C CA . THR A 1 216 ? -19.778 -1.800 20.270 1.00 92.25 216 THR A CA 1
ATOM 1730 C C . THR A 1 216 ? -20.996 -2.143 19.421 1.00 92.25 216 THR A C 1
ATOM 1732 O O . THR A 1 216 ? -22.106 -2.260 19.947 1.00 92.25 216 THR A O 1
ATOM 1735 N N . SER A 1 217 ? -20.807 -2.396 18.126 1.00 88.62 217 SER A N 1
ATOM 1736 C CA . SER A 1 217 ? -21.878 -2.877 17.247 1.00 88.62 217 SER A CA 1
ATOM 1737 C C . SER A 1 217 ? -22.452 -4.217 17.727 1.00 88.62 217 SER A C 1
ATOM 1739 O O . SER A 1 217 ? -23.671 -4.402 17.788 1.00 88.62 217 SER A O 1
ATOM 1741 N N . LEU A 1 218 ? -21.585 -5.152 18.127 1.00 91.06 218 LEU A N 1
ATOM 1742 C CA . LEU A 1 218 ? -21.978 -6.464 18.644 1.00 91.06 218 LEU A CA 1
ATOM 1743 C C . LEU A 1 218 ? -22.699 -6.369 19.991 1.00 91.06 218 LEU A C 1
ATOM 1745 O O . LEU A 1 218 ? -23.727 -7.028 20.175 1.00 91.06 218 LEU A O 1
ATOM 1749 N N . PHE A 1 219 ? -22.210 -5.523 20.899 1.00 94.38 219 PHE A N 1
ATOM 1750 C CA . PHE A 1 219 ? -22.839 -5.256 22.189 1.00 94.38 219 PHE A CA 1
ATOM 1751 C C . PHE A 1 219 ? -24.262 -4.719 22.011 1.00 94.38 219 PHE A C 1
ATOM 1753 O O . PHE A 1 219 ? -25.203 -5.260 22.592 1.00 94.38 219 PHE A O 1
ATOM 1760 N N . ASN A 1 220 ? -24.444 -3.736 21.123 1.00 89.31 220 ASN A N 1
ATOM 1761 C CA . ASN A 1 220 ? -25.755 -3.158 20.811 1.00 89.31 220 ASN A CA 1
ATOM 1762 C C . ASN A 1 220 ? -26.723 -4.176 20.186 1.00 89.31 220 ASN A C 1
ATOM 1764 O O . ASN A 1 220 ? -27.936 -4.081 20.371 1.00 89.31 220 ASN A O 1
ATOM 1768 N N . LYS A 1 221 ? -26.199 -5.189 19.485 1.00 88.38 221 LYS A N 1
ATOM 1769 C CA . LYS A 1 221 ? -26.966 -6.333 18.958 1.00 88.38 221 LYS A CA 1
ATOM 1770 C C . LYS A 1 221 ? -27.216 -7.433 20.003 1.00 88.38 221 LYS A C 1
ATOM 1772 O O . LYS A 1 221 ? -27.765 -8.479 19.662 1.00 88.38 221 LYS A O 1
ATOM 1777 N N . GLY A 1 222 ? -26.802 -7.235 21.256 1.00 91.69 222 GLY A N 1
ATOM 1778 C CA . GLY A 1 222 ? -26.942 -8.201 22.349 1.00 91.69 222 GLY A CA 1
ATOM 1779 C C . GLY A 1 222 ? -25.964 -9.380 22.284 1.00 91.69 222 GLY A C 1
ATOM 1780 O O . GLY A 1 222 ? -26.099 -10.328 23.055 1.00 91.69 222 GLY A O 1
ATOM 1781 N N . ARG A 1 223 ? -24.970 -9.353 21.388 1.00 93.44 223 ARG A N 1
ATOM 1782 C CA . ARG A 1 223 ? -23.952 -10.407 21.247 1.00 93.44 223 ARG A CA 1
ATOM 1783 C C . ARG A 1 223 ? -22.770 -10.146 22.182 1.00 93.44 223 ARG A C 1
ATOM 1785 O O . ARG A 1 223 ? -21.661 -9.888 21.726 1.00 93.44 223 ARG A O 1
ATOM 1792 N N . GLN A 1 224 ? -23.022 -10.205 23.487 1.00 95.62 224 GLN A N 1
ATOM 1793 C CA . GLN A 1 224 ? -22.058 -9.794 24.515 1.00 95.62 224 GLN A CA 1
ATOM 1794 C C . GLN A 1 224 ? -20.762 -10.622 24.509 1.00 95.62 224 GLN A C 1
ATOM 1796 O O . GLN A 1 224 ? -19.692 -10.029 24.561 1.00 95.62 224 GLN A O 1
ATOM 1801 N N . ASP A 1 225 ? -20.826 -11.952 24.365 1.00 95.00 225 ASP A N 1
ATOM 1802 C CA . ASP A 1 225 ? -19.612 -12.791 24.304 1.00 95.00 225 ASP A CA 1
ATOM 1803 C C . ASP A 1 225 ? -18.703 -12.418 23.121 1.00 95.00 225 ASP A C 1
ATOM 1805 O O . ASP A 1 225 ? -17.494 -12.285 23.280 1.00 95.00 225 ASP A O 1
ATOM 1809 N N . ALA A 1 226 ? -19.293 -12.184 21.943 1.00 92.88 226 ALA A N 1
ATOM 1810 C CA . ALA A 1 226 ? -18.539 -11.766 20.762 1.00 92.88 226 ALA A CA 1
ATOM 1811 C C . ALA A 1 226 ? -18.005 -10.332 20.912 1.00 92.88 226 ALA A C 1
ATOM 1813 O O . ALA A 1 226 ? -16.896 -10.041 20.484 1.00 92.88 226 ALA A O 1
ATOM 1814 N N . ALA A 1 227 ? -18.767 -9.431 21.540 1.00 96.06 227 ALA A N 1
ATOM 1815 C CA . ALA A 1 227 ? -18.306 -8.072 21.808 1.00 96.06 227 ALA A CA 1
ATOM 1816 C C . ALA A 1 227 ? -17.044 -8.063 22.684 1.00 96.06 227 ALA A C 1
ATOM 1818 O O . ALA A 1 227 ? -16.091 -7.353 22.367 1.00 96.06 227 ALA A O 1
ATOM 1819 N N . VAL A 1 228 ? -17.013 -8.892 23.737 1.00 97.81 228 VAL A N 1
ATOM 1820 C CA . VAL A 1 228 ? -15.840 -9.051 24.612 1.00 97.81 228 VAL A CA 1
ATOM 1821 C C . VAL A 1 228 ? -14.603 -9.436 23.809 1.00 97.81 228 VAL A C 1
ATOM 1823 O O . VAL A 1 228 ? -13.564 -8.821 24.001 1.00 97.81 228 VAL A O 1
ATOM 1826 N N . GLU A 1 229 ? -14.700 -10.393 22.885 1.00 95.50 229 GLU A N 1
ATOM 1827 C CA . GLU A 1 229 ? -13.556 -10.822 22.069 1.00 95.50 229 GLU A CA 1
ATOM 1828 C C . GLU A 1 229 ? -12.923 -9.659 21.288 1.00 95.50 229 GLU A C 1
ATOM 1830 O O . GLU A 1 229 ? -11.707 -9.459 21.337 1.00 95.50 229 GLU A O 1
ATOM 1835 N N . TYR A 1 230 ? -13.742 -8.836 20.631 1.00 94.81 230 TYR A N 1
ATOM 1836 C CA . TYR A 1 230 ? -13.255 -7.670 19.893 1.00 94.81 230 TYR A CA 1
ATOM 1837 C C . TYR A 1 230 ? -12.706 -6.572 20.807 1.00 94.81 230 TYR A C 1
ATOM 1839 O O . TYR A 1 230 ? -11.666 -5.988 20.500 1.00 94.81 230 TYR A O 1
ATOM 1847 N N . TYR A 1 231 ? -13.346 -6.311 21.948 1.00 97.69 231 TYR A N 1
ATOM 1848 C CA . TYR A 1 231 ? -12.828 -5.342 22.910 1.00 97.69 231 TYR A CA 1
ATOM 1849 C C . TYR A 1 231 ? -11.506 -5.784 23.544 1.00 97.69 231 TYR A C 1
ATOM 1851 O O . TYR A 1 231 ? -10.606 -4.967 23.694 1.00 97.69 231 TYR A O 1
ATOM 1859 N N . GLU A 1 232 ? -11.346 -7.062 23.884 1.00 97.19 232 GLU A N 1
ATOM 1860 C CA . GLU A 1 232 ? -10.091 -7.594 24.432 1.00 97.19 232 GLU A CA 1
ATOM 1861 C C . GLU A 1 232 ? -8.966 -7.530 23.396 1.00 97.19 232 GLU A C 1
ATOM 1863 O O . GLU A 1 232 ? -7.823 -7.217 23.731 1.00 97.19 232 GLU A O 1
ATOM 1868 N N . ARG A 1 233 ? -9.282 -7.747 22.114 1.00 95.62 233 ARG A N 1
ATOM 1869 C CA . ARG A 1 233 ? -8.333 -7.497 21.024 1.00 95.62 233 ARG A CA 1
ATOM 1870 C C . ARG A 1 233 ? -7.975 -6.017 20.917 1.00 95.62 233 ARG A C 1
ATOM 1872 O O . ARG A 1 233 ? -6.794 -5.719 20.773 1.00 95.62 233 ARG A O 1
ATOM 1879 N N . ALA A 1 234 ? -8.944 -5.106 21.029 1.00 95.81 234 ALA A N 1
ATOM 1880 C CA . ALA A 1 234 ? -8.677 -3.667 21.053 1.00 95.81 234 ALA A CA 1
ATOM 1881 C C . ALA A 1 234 ? -7.736 -3.297 22.212 1.00 95.81 234 ALA A C 1
ATOM 1883 O O . ALA A 1 234 ? -6.714 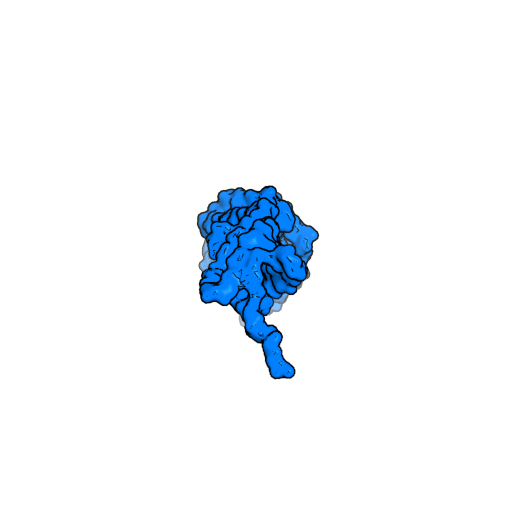-2.663 21.976 1.00 95.81 234 ALA A O 1
ATOM 1884 N N . ILE A 1 235 ? -8.009 -3.800 23.422 1.00 97.50 235 ILE A N 1
ATOM 1885 C CA . ILE A 1 235 ? -7.163 -3.642 24.617 1.00 97.50 235 ILE A CA 1
ATOM 1886 C C . ILE A 1 235 ? -5.761 -4.224 24.399 1.00 97.50 235 ILE A C 1
ATOM 1888 O O . ILE A 1 235 ? -4.767 -3.656 24.839 1.00 97.50 235 ILE A O 1
ATOM 1892 N N . SER A 1 236 ? -5.646 -5.366 23.718 1.00 96.31 236 SER A N 1
ATOM 1893 C CA . SER A 1 236 ? -4.341 -5.956 23.414 1.00 96.31 236 SER A CA 1
ATOM 1894 C C . SER A 1 236 ? -3.507 -5.091 22.467 1.00 96.31 236 SER A C 1
ATOM 1896 O O . SER A 1 236 ? -2.281 -5.192 22.513 1.00 96.31 236 SER A O 1
ATOM 1898 N N . GLN A 1 237 ? -4.141 -4.316 21.584 1.00 94.00 237 GLN A N 1
ATOM 1899 C CA . GLN A 1 237 ? -3.449 -3.407 20.667 1.00 94.00 237 GLN A CA 1
ATOM 1900 C C . GLN A 1 237 ? -3.187 -2.039 21.308 1.00 94.00 237 GLN A C 1
ATOM 1902 O O . GLN A 1 237 ? -2.133 -1.452 21.081 1.00 94.00 237 GLN A O 1
ATOM 1907 N N . ASP A 1 238 ? -4.116 -1.562 22.136 1.00 96.19 238 ASP A N 1
ATOM 1908 C CA . ASP A 1 238 ? -4.000 -0.341 22.926 1.00 96.19 238 ASP A CA 1
ATOM 1909 C C . ASP A 1 238 ? -4.407 -0.602 24.391 1.00 96.19 238 ASP A C 1
ATOM 1911 O O . ASP A 1 238 ? -5.585 -0.491 24.755 1.00 96.19 238 ASP A O 1
ATOM 1915 N N . PRO A 1 239 ? -3.435 -0.945 25.259 1.00 97.12 239 PRO A N 1
ATOM 1916 C CA . PRO A 1 239 ? -3.699 -1.224 26.668 1.00 97.12 239 PRO A CA 1
ATOM 1917 C C . PRO A 1 239 ? -4.187 -0.021 27.480 1.00 97.12 239 PRO A C 1
ATOM 1919 O O . PRO A 1 239 ? -4.634 -0.227 28.613 1.00 97.12 239 PRO A O 1
ATOM 1922 N N . GLU A 1 240 ? -4.089 1.198 26.941 1.00 96.75 240 GLU A N 1
ATOM 1923 C CA . GLU A 1 240 ? -4.528 2.443 27.580 1.00 96.75 240 GLU A CA 1
ATOM 1924 C C . GLU A 1 240 ? -5.943 2.860 27.145 1.00 96.75 240 GLU A C 1
ATOM 1926 O O . GLU A 1 240 ? -6.489 3.817 27.693 1.00 96.75 240 GLU A O 1
ATOM 1931 N N . MET A 1 241 ? -6.590 2.112 26.239 1.00 96.75 241 MET A N 1
ATOM 1932 C CA . MET A 1 241 ? -7.966 2.360 25.797 1.00 96.75 241 MET A CA 1
ATOM 1933 C C . MET A 1 241 ? -8.985 2.076 26.914 1.00 96.75 241 MET A C 1
ATOM 1935 O O . MET A 1 241 ? -9.650 1.037 26.944 1.00 96.75 241 MET A O 1
ATOM 1939 N N . ALA A 1 242 ? -9.131 3.020 27.843 1.00 96.81 242 ALA A N 1
ATOM 1940 C CA . ALA A 1 242 ? -9.974 2.891 29.026 1.00 96.81 242 ALA A CA 1
ATOM 1941 C C . ALA A 1 242 ? -11.421 2.511 28.672 1.00 96.81 242 ALA A C 1
ATOM 1943 O O . ALA A 1 242 ? -11.980 1.579 29.255 1.00 96.81 242 ALA A O 1
ATOM 1944 N N . ASP A 1 243 ? -12.014 3.158 27.667 1.00 96.00 243 ASP A N 1
ATOM 1945 C CA . ASP A 1 243 ? -13.389 2.872 27.247 1.00 96.00 243 ASP A CA 1
ATOM 1946 C C . ASP A 1 243 ? -13.611 1.399 26.865 1.00 96.00 243 ASP A C 1
ATOM 1948 O O . ASP A 1 243 ? -14.679 0.856 27.151 1.00 96.00 243 ASP A O 1
ATOM 1952 N N . ALA A 1 244 ? -12.609 0.706 26.312 1.00 97.25 244 ALA A N 1
ATOM 1953 C CA . ALA A 1 244 ? -12.719 -0.722 26.030 1.00 97.25 244 ALA A CA 1
ATOM 1954 C C . ALA A 1 244 ? -12.854 -1.548 27.322 1.00 97.25 244 ALA A C 1
ATOM 1956 O O . ALA A 1 244 ? -13.716 -2.423 27.395 1.00 97.25 244 ALA A O 1
ATOM 1957 N N . TYR A 1 245 ? -12.096 -1.234 28.380 1.00 98.25 245 TYR A N 1
ATOM 1958 C CA . TYR A 1 245 ? -12.250 -1.898 29.684 1.00 98.25 245 TYR A CA 1
ATOM 1959 C C . TYR A 1 245 ? -13.635 -1.662 30.288 1.00 98.25 245 TYR A C 1
ATOM 1961 O O . TYR A 1 245 ? -14.242 -2.596 30.815 1.00 98.25 245 TYR A O 1
ATOM 1969 N N . TYR A 1 246 ? -14.158 -0.437 30.183 1.00 97.94 246 TYR A N 1
ATOM 1970 C CA . TYR A 1 246 ? -15.513 -0.124 30.635 1.00 97.94 246 TYR A CA 1
ATOM 1971 C C . TYR A 1 246 ? -16.561 -0.974 29.901 1.00 97.94 246 TYR A C 1
ATOM 1973 O O . TYR A 1 246 ? -17.415 -1.587 30.546 1.00 97.94 246 TYR A O 1
ATOM 1981 N N . GLN A 1 247 ? -16.466 -1.078 28.571 1.00 98.19 247 GLN A N 1
ATOM 1982 C CA . GLN A 1 247 ? -17.402 -1.878 27.777 1.00 98.19 247 GLN A CA 1
ATOM 1983 C C . GLN A 1 247 ? -17.302 -3.378 28.074 1.00 98.19 247 GLN A C 1
ATOM 1985 O O . GLN A 1 247 ? -18.328 -4.047 28.203 1.00 98.19 247 GLN A O 1
ATOM 1990 N N . VAL A 1 248 ? -16.092 -3.920 28.254 1.00 98.25 248 VAL A N 1
ATOM 1991 C CA . VAL A 1 248 ? -15.911 -5.319 28.679 1.00 98.25 248 VAL A CA 1
ATOM 1992 C C . VAL A 1 248 ? -16.545 -5.549 30.053 1.00 98.25 248 VAL A C 1
ATOM 1994 O O . VAL A 1 248 ? -17.242 -6.546 30.243 1.00 98.25 248 VAL A O 1
ATOM 1997 N N . GLY A 1 249 ? -16.379 -4.613 30.995 1.00 97.56 249 GLY A N 1
ATOM 1998 C CA . GLY A 1 249 ? -17.033 -4.664 32.305 1.00 97.56 249 GLY A CA 1
ATOM 1999 C C . GLY A 1 249 ? -18.560 -4.736 32.200 1.00 97.56 249 GLY A C 1
ATOM 2000 O O . GLY A 1 249 ? -19.186 -5.580 32.844 1.00 97.56 249 GLY A O 1
ATOM 2001 N N . LEU A 1 250 ? -19.166 -3.919 31.330 1.00 97.88 250 LEU A N 1
ATOM 2002 C CA . LEU A 1 250 ? -20.606 -3.969 31.047 1.00 97.88 250 LEU A CA 1
ATOM 2003 C C . LEU A 1 250 ? -21.037 -5.299 30.415 1.00 97.88 250 LEU A C 1
ATOM 2005 O O . LEU A 1 250 ? -22.079 -5.846 30.788 1.00 97.88 250 LEU A O 1
ATOM 2009 N N . CYS A 1 251 ? -20.245 -5.837 29.484 1.00 98.06 251 CYS A N 1
ATOM 2010 C CA . CYS A 1 251 ? -20.511 -7.141 28.882 1.00 98.06 251 CYS A CA 1
ATOM 2011 C C . CYS A 1 251 ? -20.503 -8.249 29.941 1.00 98.06 251 CYS A C 1
ATOM 2013 O O . CYS A 1 251 ? -21.459 -9.016 30.030 1.00 98.06 251 CYS A O 1
ATOM 2015 N N . TYR A 1 252 ? -19.466 -8.311 30.782 1.00 97.75 252 TYR A N 1
ATOM 2016 C CA . TYR A 1 252 ? -19.371 -9.311 31.846 1.00 97.75 252 TYR A CA 1
ATOM 2017 C C . TYR A 1 252 ? -20.478 -9.171 32.889 1.00 97.75 252 TYR A C 1
ATOM 2019 O O . TYR A 1 252 ? -21.030 -10.184 33.320 1.00 97.75 252 TYR A O 1
ATOM 2027 N N . LEU A 1 253 ? -20.872 -7.944 33.239 1.00 95.31 253 LEU A N 1
ATOM 2028 C CA . LEU A 1 253 ? -22.015 -7.706 34.118 1.00 95.31 253 LEU A CA 1
ATOM 2029 C C . LEU A 1 253 ? -23.308 -8.289 33.522 1.00 95.31 253 LEU A C 1
ATOM 2031 O O . LEU A 1 253 ? -24.039 -8.993 34.218 1.00 95.31 253 LEU A O 1
ATOM 2035 N N . GLY A 1 254 ? -23.564 -8.054 32.229 1.00 94.50 254 GLY A N 1
ATOM 2036 C CA . GLY A 1 254 ? -24.719 -8.613 31.516 1.00 94.50 254 GLY A CA 1
ATOM 2037 C C . GLY A 1 254 ? -24.703 -10.142 31.410 1.00 94.50 254 GLY A C 1
ATOM 2038 O O . GLY A 1 254 ? -25.748 -10.780 31.524 1.00 94.50 254 GLY A O 1
ATOM 2039 N N . LEU A 1 255 ? -23.511 -10.731 31.291 1.00 95.12 255 LEU A N 1
ATOM 2040 C CA . LEU A 1 255 ? -23.278 -12.179 31.293 1.00 95.12 255 LEU A CA 1
ATOM 2041 C C . LEU A 1 255 ? -23.246 -12.794 32.707 1.00 95.12 255 LEU A C 1
ATOM 2043 O O . LEU A 1 255 ? -23.000 -13.992 32.850 1.00 95.12 255 LEU A O 1
ATOM 2047 N N . ASN A 1 256 ? -23.488 -12.000 33.758 1.00 94.31 256 ASN A N 1
ATOM 2048 C CA . ASN A 1 256 ? -23.421 -12.402 35.168 1.00 94.31 256 ASN A CA 1
ATOM 2049 C C . ASN A 1 256 ? -22.042 -12.962 35.603 1.00 94.31 256 ASN A C 1
ATOM 2051 O O . ASN A 1 256 ? -21.940 -13.766 36.532 1.00 94.31 256 ASN A O 1
ATOM 2055 N N . ARG A 1 257 ? -20.969 -12.513 34.944 1.00 95.69 257 ARG A N 1
ATOM 2056 C CA . ARG A 1 257 ? -19.557 -12.817 35.233 1.00 95.69 257 ARG A CA 1
ATOM 2057 C C . ARG A 1 257 ? -18.980 -11.740 36.154 1.00 95.69 257 ARG A C 1
ATOM 2059 O O . ARG A 1 257 ? -18.282 -10.824 35.731 1.00 95.69 257 ARG A O 1
ATOM 2066 N N . LYS A 1 258 ? -19.394 -11.791 37.423 1.00 95.06 258 LYS A N 1
ATOM 2067 C CA . LYS A 1 258 ? -19.240 -10.686 38.387 1.00 95.06 258 LYS A CA 1
ATOM 2068 C C . LYS A 1 258 ? -17.789 -10.340 38.720 1.00 95.06 258 LYS A C 1
ATOM 2070 O O . LYS A 1 258 ? -17.447 -9.160 38.750 1.00 95.06 258 LYS A O 1
ATOM 2075 N N . GLU A 1 259 ? -16.948 -11.348 38.939 1.00 95.44 259 GLU A N 1
ATOM 2076 C CA . GLU A 1 259 ? -15.533 -11.136 39.266 1.00 95.44 259 GLU A CA 1
ATOM 2077 C C . GLU A 1 259 ? -14.774 -10.524 38.085 1.00 95.44 259 GLU A C 1
ATOM 2079 O O . GLU A 1 259 ? -14.057 -9.539 38.256 1.00 95.44 259 GLU A O 1
ATOM 2084 N N . GLU A 1 260 ? -15.003 -11.025 36.867 1.00 96.62 260 GLU A N 1
ATOM 2085 C CA . GLU A 1 260 ? -14.377 -10.448 35.674 1.00 96.62 260 GLU A CA 1
ATOM 2086 C C . GLU A 1 260 ? -14.880 -9.025 35.391 1.00 96.62 260 GLU A C 1
ATOM 2088 O O . GLU A 1 260 ? -14.096 -8.152 35.017 1.00 96.62 260 GLU A O 1
ATOM 2093 N N . ALA A 1 261 ? -16.169 -8.744 35.620 1.00 97.50 261 ALA A N 1
ATOM 2094 C CA . ALA A 1 261 ? -16.704 -7.386 35.515 1.00 97.50 261 ALA A CA 1
ATOM 2095 C C . ALA A 1 261 ? -16.009 -6.429 36.498 1.00 97.50 261 ALA A C 1
ATOM 2097 O O . ALA A 1 261 ? -15.614 -5.325 36.117 1.00 97.50 261 ALA A O 1
ATOM 2098 N N . LYS A 1 262 ? -15.817 -6.867 37.751 1.00 97.31 262 LYS A N 1
ATOM 2099 C CA . LYS A 1 262 ? -15.139 -6.090 38.795 1.00 97.31 262 LYS A CA 1
ATOM 2100 C C . LYS A 1 262 ? -13.711 -5.735 38.389 1.00 97.31 262 LYS A C 1
ATOM 2102 O O . LYS A 1 262 ? -13.331 -4.569 38.487 1.00 97.31 262 LYS A O 1
ATOM 2107 N N . GLU A 1 263 ? -12.940 -6.709 37.911 1.00 97.44 263 GLU A N 1
ATOM 2108 C CA . GLU A 1 263 ? -11.559 -6.498 37.461 1.00 97.44 263 GLU A CA 1
ATOM 2109 C C . GLU A 1 263 ? -11.476 -5.413 36.376 1.00 97.44 263 GLU A C 1
ATOM 2111 O O . GLU A 1 263 ? -10.674 -4.482 36.469 1.00 97.44 263 GLU A O 1
ATOM 2116 N N . ARG A 1 264 ? -12.359 -5.485 35.375 1.00 97.88 264 ARG A N 1
ATOM 2117 C CA . ARG A 1 264 ? -12.355 -4.557 34.237 1.00 97.88 264 ARG A CA 1
ATOM 2118 C C . ARG A 1 264 ? -12.780 -3.145 34.625 1.00 97.88 264 ARG A C 1
ATOM 2120 O O . ARG A 1 264 ? -12.148 -2.182 34.196 1.00 97.88 264 ARG A O 1
ATOM 2127 N N . PHE A 1 265 ? -13.774 -3.007 35.500 1.00 98.06 265 PHE A N 1
ATOM 2128 C CA . PHE A 1 265 ? -14.165 -1.707 36.045 1.00 98.06 265 PHE A CA 1
ATOM 2129 C C . PHE A 1 265 ? -13.080 -1.068 36.915 1.00 98.06 265 PHE A C 1
ATOM 2131 O O . PHE A 1 265 ? -12.870 0.141 36.832 1.00 98.06 265 PHE A O 1
ATOM 2138 N N . LEU A 1 266 ? -12.356 -1.854 37.716 1.00 97.44 266 LEU A N 1
ATOM 2139 C CA . LEU A 1 266 ? -11.217 -1.337 38.478 1.00 97.44 266 LEU A CA 1
ATOM 2140 C C . LEU A 1 266 ? -10.105 -0.843 37.550 1.00 97.44 266 LEU A C 1
ATOM 2142 O O . LEU A 1 266 ? -9.561 0.235 37.787 1.00 97.44 266 LEU A O 1
ATOM 2146 N N . LYS A 1 267 ? -9.817 -1.577 36.467 1.00 97.94 267 LYS A N 1
ATOM 2147 C CA . LYS A 1 267 ? -8.825 -1.141 35.480 1.00 97.94 267 LYS A CA 1
ATOM 2148 C C . LYS A 1 267 ? -9.241 0.142 34.756 1.00 97.94 267 LYS A C 1
ATOM 2150 O O . LYS A 1 267 ? -8.404 1.012 34.548 1.00 97.94 267 LYS A O 1
ATOM 2155 N N . TYR A 1 268 ? -10.529 0.301 34.444 1.00 97.69 268 TYR A N 1
ATOM 2156 C CA . TYR A 1 268 ? -11.062 1.557 33.910 1.00 97.69 268 TYR A CA 1
ATOM 2157 C C . TYR A 1 268 ? -10.803 2.748 34.846 1.00 97.69 268 TYR A C 1
ATOM 2159 O O . TYR A 1 268 ? -10.294 3.771 34.404 1.00 97.69 268 TYR A O 1
ATOM 2167 N N . LEU A 1 269 ? -11.105 2.607 36.143 1.00 96.62 269 LEU A N 1
ATOM 2168 C CA . LEU A 1 269 ? -10.886 3.670 37.134 1.00 96.62 269 LEU A CA 1
ATOM 2169 C C . LEU A 1 269 ? -9.402 3.997 37.357 1.00 96.62 269 LEU A C 1
ATOM 2171 O O . LEU A 1 269 ? -9.082 5.119 37.740 1.00 96.62 269 LEU A O 1
ATOM 2175 N N . GLU A 1 270 ? -8.509 3.024 37.158 1.00 97.00 270 GLU A N 1
ATOM 2176 C CA . GLU A 1 270 ? -7.058 3.241 37.204 1.00 97.00 270 GLU A CA 1
ATOM 2177 C C . GLU A 1 270 ? -6.588 4.135 36.049 1.00 97.00 270 GLU A C 1
ATOM 2179 O O . GLU A 1 270 ? -5.764 5.021 36.265 1.00 97.00 270 GLU A O 1
ATOM 2184 N N . LEU A 1 271 ? -7.114 3.903 34.841 1.00 96.75 271 LEU A N 1
ATOM 2185 C CA . LEU A 1 271 ? -6.752 4.652 33.636 1.00 96.75 271 LEU A CA 1
ATOM 2186 C C . LEU A 1 271 ? -7.414 6.037 33.588 1.00 96.75 271 LEU A C 1
ATOM 2188 O O . LEU A 1 271 ? -6.779 7.003 33.183 1.00 96.75 271 LEU A O 1
ATOM 2192 N N . GLU A 1 272 ? -8.665 6.142 34.042 1.00 95.50 272 GLU A N 1
ATOM 2193 C CA . GLU A 1 272 ? -9.488 7.354 33.948 1.00 95.50 272 GLU A CA 1
ATOM 2194 C C . GLU A 1 272 ? -10.025 7.798 35.327 1.00 95.50 272 GLU A C 1
ATOM 2196 O O . GLU A 1 272 ? -11.232 7.723 35.593 1.00 95.50 272 GLU A O 1
ATOM 2201 N N . PRO A 1 273 ? -9.154 8.286 36.235 1.00 92.31 273 PRO A N 1
ATOM 2202 C CA . PRO A 1 273 ? -9.520 8.646 37.608 1.00 92.31 273 PRO A CA 1
ATOM 2203 C C . PRO A 1 273 ? -10.325 9.950 37.730 1.00 92.31 273 PRO A C 1
ATOM 2205 O O . PRO A 1 273 ? -10.781 10.271 38.830 1.00 92.31 273 PRO A O 1
ATOM 2208 N N . GLU A 1 274 ? -10.541 10.681 36.629 1.00 92.56 274 GLU A N 1
ATOM 2209 C CA . GLU A 1 274 ? -11.357 11.909 36.576 1.00 92.56 274 GLU A CA 1
ATOM 2210 C C . GLU A 1 274 ? -12.516 11.851 35.556 1.00 92.56 274 GLU A C 1
ATOM 2212 O O . GLU A 1 274 ? -13.181 12.858 35.314 1.00 92.56 274 GLU A O 1
ATOM 2217 N N . SER A 1 275 ? -12.805 10.678 34.978 1.00 91.94 275 SER A N 1
ATOM 2218 C CA . SER A 1 275 ? -13.897 10.497 34.012 1.00 91.94 275 SER A CA 1
ATOM 2219 C C . SER A 1 275 ? -15.291 10.782 34.591 1.00 91.94 275 SER A C 1
ATOM 2221 O O . SER A 1 275 ? -15.617 10.461 35.737 1.00 91.94 275 SER A O 1
ATOM 2223 N N . GLU A 1 276 ? -16.184 11.290 33.739 1.00 92.00 276 GLU A N 1
ATOM 2224 C CA . GLU A 1 276 ? -17.607 11.472 34.050 1.00 92.00 276 GLU A CA 1
ATOM 2225 C C . GLU A 1 276 ? -18.334 10.159 34.400 1.00 92.00 276 GLU A C 1
ATOM 2227 O O . GLU A 1 276 ? -19.342 10.176 35.110 1.00 92.00 276 GLU A O 1
ATOM 2232 N N . LYS A 1 277 ? -17.813 9.005 33.957 1.00 92.56 277 LYS A N 1
ATOM 2233 C CA . LYS A 1 277 ? -18.412 7.683 34.207 1.00 92.56 277 LYS A CA 1
ATOM 2234 C C . LYS A 1 277 ? -18.042 7.103 35.577 1.00 92.56 277 LYS A C 1
ATOM 2236 O O . LYS A 1 277 ? -18.589 6.068 35.952 1.00 92.56 277 LYS A O 1
ATOM 2241 N N . ILE A 1 278 ? -17.153 7.735 36.350 1.00 93.25 278 ILE A N 1
ATOM 2242 C CA . ILE A 1 278 ? -16.642 7.181 37.620 1.00 93.25 278 ILE A CA 1
ATOM 2243 C C . ILE A 1 278 ? -17.753 6.830 38.597 1.00 93.25 278 ILE A C 1
ATOM 2245 O O . ILE A 1 278 ? -17.728 5.753 39.190 1.00 93.25 278 ILE A O 1
ATOM 2249 N N . GLU A 1 279 ? -18.721 7.725 38.782 1.00 94.31 279 GLU A N 1
ATOM 2250 C CA . GLU A 1 279 ? -19.795 7.491 39.747 1.00 94.31 279 GLU A CA 1
ATOM 2251 C C . GLU A 1 279 ? -20.650 6.291 39.331 1.00 94.31 279 GLU A C 1
ATOM 2253 O O . GLU A 1 279 ? -20.988 5.438 40.149 1.00 94.31 279 GLU A O 1
ATOM 2258 N N . GLN A 1 280 ? -20.910 6.159 38.029 1.00 95.31 280 GLN A N 1
ATOM 2259 C CA . GLN A 1 280 ? -21.618 5.007 37.486 1.00 95.31 280 GLN A CA 1
ATOM 2260 C C . GLN A 1 280 ? -20.831 3.706 37.702 1.00 95.31 280 GLN A C 1
ATOM 2262 O O . GLN A 1 280 ? -21.404 2.696 38.109 1.00 95.31 280 GLN A O 1
ATOM 2267 N N . VAL A 1 281 ? -19.516 3.730 37.483 1.00 96.12 281 VAL A N 1
ATOM 2268 C CA . VAL A 1 281 ? -18.649 2.564 37.692 1.00 96.12 281 VAL A CA 1
ATOM 2269 C C . VAL A 1 281 ? -18.577 2.172 39.169 1.00 96.12 281 VAL A C 1
ATOM 2271 O O . VAL A 1 281 ? -18.647 0.986 39.485 1.00 96.12 281 VAL A O 1
ATOM 2274 N N . LYS A 1 282 ? -18.525 3.139 40.094 1.00 94.44 282 LYS A N 1
ATOM 2275 C CA . LYS A 1 282 ? -18.598 2.869 41.540 1.00 94.44 282 LYS A CA 1
ATOM 2276 C C . LYS A 1 282 ? -19.906 2.187 41.930 1.00 94.44 282 LYS A C 1
ATOM 2278 O O . LYS A 1 282 ? -19.869 1.216 42.678 1.00 94.44 282 LYS A O 1
ATOM 2283 N N . ILE A 1 283 ? -21.037 2.627 41.376 1.00 95.06 283 ILE A N 1
ATOM 2284 C CA . ILE A 1 283 ? -22.336 1.975 41.601 1.00 95.06 283 ILE A CA 1
ATOM 2285 C C . ILE A 1 283 ? -22.306 0.515 41.126 1.00 95.06 283 ILE A C 1
ATOM 2287 O O . ILE A 1 283 ? -22.798 -0.366 41.833 1.00 95.06 283 ILE A O 1
ATOM 2291 N N . PHE A 1 284 ? -21.710 0.232 39.961 1.00 95.44 284 PHE A N 1
ATOM 2292 C CA . PHE A 1 284 ? -21.552 -1.149 39.494 1.00 95.44 284 PHE A CA 1
ATOM 2293 C C . PHE A 1 284 ? -20.676 -1.977 40.437 1.00 95.44 284 PHE A C 1
ATOM 2295 O O . PHE A 1 284 ? -21.047 -3.098 40.774 1.00 95.44 284 PHE A O 1
ATOM 2302 N N . LEU A 1 285 ? -19.558 -1.429 40.917 1.00 95.25 285 LEU A N 1
ATOM 2303 C CA . LEU A 1 285 ? -18.684 -2.110 41.874 1.00 95.25 285 LEU A CA 1
ATOM 2304 C C . LEU A 1 285 ? -19.398 -2.403 43.204 1.00 95.25 285 LEU A C 1
ATOM 2306 O O . LEU A 1 285 ? -19.319 -3.526 43.695 1.00 95.25 285 LEU A O 1
ATOM 2310 N N . GLU A 1 286 ? -20.159 -1.451 43.750 1.00 94.06 286 GLU A N 1
ATOM 2311 C CA . GLU A 1 286 ? -20.959 -1.669 44.965 1.00 94.06 286 GLU A CA 1
ATOM 2312 C C . GLU A 1 286 ? -22.032 -2.747 44.781 1.00 94.06 286 GLU A C 1
ATOM 2314 O O . GLU A 1 286 ? -22.311 -3.515 45.704 1.00 94.06 286 GLU A O 1
ATOM 2319 N N . TYR A 1 287 ? -22.669 -2.792 43.608 1.00 92.19 287 TYR A N 1
ATOM 2320 C CA . TYR A 1 287 ? -23.630 -3.840 43.270 1.00 92.19 287 TYR A CA 1
ATOM 2321 C C . TYR A 1 287 ? -22.956 -5.218 43.236 1.00 92.19 287 TYR A C 1
ATOM 2323 O O . TYR A 1 287 ? -23.467 -6.166 43.828 1.00 92.19 287 TYR A O 1
ATOM 2331 N N . LEU A 1 288 ? -21.781 -5.309 42.608 1.00 91.94 288 LEU A N 1
ATOM 2332 C CA . LEU A 1 288 ? -21.006 -6.545 42.505 1.00 91.94 288 LEU A CA 1
ATOM 2333 C C . LEU A 1 288 ? -20.496 -7.048 43.867 1.00 91.94 288 LEU A C 1
ATOM 2335 O O . LEU A 1 288 ? -20.374 -8.253 44.056 1.00 91.94 288 LEU A O 1
ATOM 2339 N N . GLU A 1 289 ? -20.243 -6.158 44.830 1.00 86.75 289 GLU A N 1
ATOM 2340 C CA . GLU A 1 289 ? -19.793 -6.525 46.182 1.00 86.75 289 GLU A CA 1
ATOM 2341 C C . GLU A 1 289 ? -20.905 -7.035 47.106 1.00 86.75 289 GLU A C 1
ATOM 2343 O O . GLU A 1 289 ? -20.617 -7.757 48.058 1.00 86.75 289 GLU A O 1
ATOM 2348 N N . LYS A 1 290 ? -22.167 -6.677 46.849 1.00 79.19 290 LYS A N 1
ATOM 2349 C CA . LYS A 1 290 ? -23.311 -7.080 4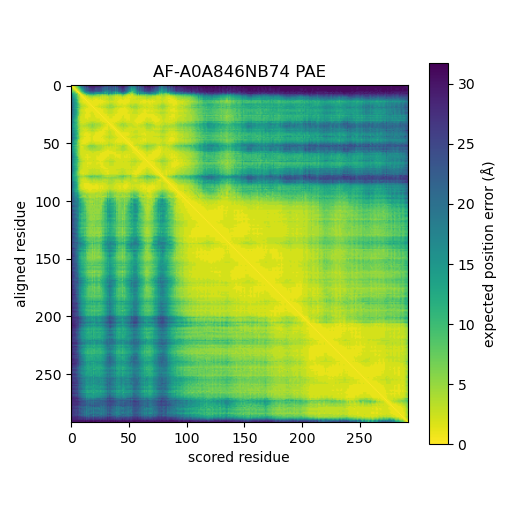7.690 1.00 79.19 290 LYS A CA 1
ATOM 2350 C C . LYS A 1 290 ? -23.805 -8.503 47.427 1.00 79.19 290 LYS A C 1
ATOM 2352 O O . LYS A 1 290 ? -24.552 -9.029 48.248 1.00 79.19 290 LYS A O 1
ATOM 2357 N N . ASP A 1 291 ? -23.405 -9.097 46.307 1.00 61.97 291 ASP A N 1
ATOM 2358 C CA . ASP A 1 291 ? -23.858 -10.416 45.861 1.00 61.97 291 ASP A CA 1
ATOM 2359 C C . ASP A 1 291 ? -22.802 -11.536 46.035 1.00 61.97 291 ASP A C 1
ATOM 2361 O O . ASP A 1 291 ? -23.004 -12.635 45.510 1.00 61.97 291 ASP A O 1
ATOM 2365 N N . ASN A 1 292 ? -21.708 -11.263 46.759 1.00 55.31 292 ASN A N 1
ATOM 2366 C CA . ASN A 1 292 ? -20.688 -12.235 47.193 1.00 55.31 292 ASN A CA 1
ATOM 2367 C C . ASN A 1 292 ? -20.906 -12.665 48.650 1.00 55.31 292 ASN A C 1
ATOM 2369 O O . ASN A 1 292 ? -20.661 -13.856 48.952 1.00 55.31 292 ASN A O 1
#

Foldseek 3Di:
DDDPPQFWDKAKAFEAEPVRAGAFQKWKWKAAPPVRDIFIWGAHNRRMTMTTRDGFAKIWIWIDGPQWDIDIDIDGDDSPDDDDHDYHYTYGDPVSVVVVVLVVLLVVLQVVLVVCVVVLVLVVSLVSLVVNCVSPVPPLVSLLSNLVSCVSVVVLVSSQVSLVSVCVVVVLPLSSLQSNLVSCVVVVVNVVSVVSCVSDDPVSNQALVSLQSVLVVCVVVVNLVVSLVSLVSSCVNPVLPLVSLQSNLVSCVVVVVLVSSLVSLVSSCVSCVPDPCVVVSVVSNVVSVVVD

Solvent-accessible surface area (backbone atoms only — not comparable to full-atom values): 15374 Å² total; per-residue (Å²): 142,88,84,90,71,83,67,56,44,72,49,43,30,37,32,24,32,80,88,67,48,51,36,49,66,24,39,40,36,37,32,32,66,86,80,66,49,73,47,76,29,54,19,38,85,74,3,39,34,60,41,68,70,41,57,56,45,55,26,40,39,41,35,42,40,91,60,36,51,72,46,75,50,76,48,75,41,58,82,88,53,88,70,74,69,44,79,43,74,34,48,68,29,69,71,45,51,53,52,51,53,51,50,52,51,42,52,50,32,52,51,53,17,50,54,29,42,77,69,68,38,28,70,63,14,31,52,33,39,48,56,38,38,74,76,38,70,85,56,44,73,46,27,48,59,35,18,50,26,26,47,76,67,68,38,46,81,73,12,50,64,26,26,50,56,33,37,75,76,38,74,83,38,62,70,42,33,48,53,50,14,44,47,28,40,78,71,69,40,47,69,65,10,46,66,37,45,72,73,50,59,74,84,76,69,67,52,34,68,55,29,36,51,52,12,50,55,29,41,77,71,68,38,34,75,63,12,39,56,30,20,52,51,13,33,73,67,34,81,78,48,36,68,39,32,43,52,40,14,52,35,25,50,76,70,68,38,50,70,63,13,46,55,25,41,51,51,20,46,69,69,42,77,82,47,91,59,48,65,60,50,49,52,52,49,56,56,55,62,74,78,112

Radius of gyration: 35.38 Å; Cα contacts (8 Å, |Δi|>4): 466; chains: 1; bounding box: 72×54×101 Å